Protein AF-A0A0P4WFK5-F1 (afdb_monomer_lite)

Secondary structure (DSSP, 8-state):
--B-TTS-B-SEEEETTEEEEEETTTTEEEEEEEEGGGGGGSTT--TTT--TT---HHHHHHHHHHHHHTS-SS--TTSPPPPBPTTSSB-SEEEETTEEEEE-TTS-EEEEEEEEGGGGGG---HHHHHHHHHHHTT-GGGPPPB-TTSPBPSEEEETTEEEEE-TT--EEEEEEEGGGGGGSTTTTS-SS---

InterPro domains:
  IPR000716 Thyroglobulin type-1 [PF00086] (81-113)
  IPR000716 Thyroglobulin type-1 [PS51162] (124-186)
  IPR000716 Thyroglobulin type-1 [SM00211] (81-131)
  IPR036857 Thyroglobulin type-1 superfamily [G3DSA:4.10.800.10] (56-126)
  IPR036857 Thyroglobulin type-1 superfamily [G3DSA:4.10.800.10] (127-187)
  IPR036857 Thyroglobulin type-1 superfamily [SSF57610] (2-26)
  IPR036857 Thyroglobulin type-1 superfamily [SSF57610] (75-128)
  IPR036857 Thyroglobulin type-1 superfamily [SSF57610] (124-186)
  IPR051950 Developmental regulator and protease inhibitor [PTHR12352] (2-131)

Radius of gyration: 20.91 Å; chains: 1; bounding box: 59×27×54 Å

pLDDT: mean 87.8, std 10.76, range [42.94, 97.44]

Sequence (195 aa):
MRCLPNGNFDSLQCIDTYCFCYNDTTDAVTYGPVSKSMIKFMPCYNKNIHFESYNNPCHNAQEAWDVQGGDADIIIAEVPRPVCSPDGYYAAVQYSAGKAYCADRNGNRIEDYELPIHEAGNMNCHCPRRRKMMEENGYGASKPKCCSDGQYYPWQTRGPHSYCVDDNGNQYGKTATITNMEDLPCYTKTPCSAK

Foldseek 3Di:
DAAFPVRHRQQWDDDDFWIFGADPVVRDTPGDRDGLCCLVVDPSDDVVGADSNSADLLRVQQVVVVVVVVPDPPPPVFDDRFDADRNRFGAQWGDGDQKIFGAERNRHGFDQLIDRPVPLPPQRLLLSNQCVVCVVVVNNVQRFDADSSNFGFQWTDGPQKIFGADRNRDTDDDIDGPVCNCVYPSNPPPRDPDD

Organism: Scylla olivacea (NCBI:txid85551)

Structure (mmCIF, N/CA/C/O backbone):
data_AF-A0A0P4WFK5-F1
#
_entry.id   AF-A0A0P4WFK5-F1
#
loop_
_atom_site.group_PDB
_atom_site.id
_atom_site.type_symbol
_atom_site.label_atom_id
_atom_site.label_alt_id
_atom_site.label_comp_id
_atom_site.label_asym_id
_atom_site.label_entity_id
_atom_site.label_seq_id
_atom_site.pdbx_PDB_ins_code
_atom_site.Cartn_x
_atom_site.Cartn_y
_atom_site.Cartn_z
_atom_site.occupancy
_atom_site.B_iso_or_equiv
_atom_site.auth_seq_id
_atom_site.auth_comp_id
_atom_site.auth_asym_id
_atom_site.auth_atom_id
_atom_site.pdbx_PDB_model_num
ATOM 1 N N . MET A 1 1 ? -5.530 -8.328 16.003 1.00 74.50 1 MET A N 1
ATOM 2 C CA . MET A 1 1 ? -4.147 -7.925 16.326 1.00 74.50 1 MET A CA 1
ATOM 3 C C . MET A 1 1 ? -3.756 -6.814 15.362 1.00 74.50 1 MET A C 1
ATOM 5 O O . MET A 1 1 ? -3.785 -7.048 14.160 1.00 74.50 1 MET A O 1
ATOM 9 N N . ARG A 1 2 ? -3.501 -5.606 15.865 1.00 80.38 2 ARG A N 1
ATOM 10 C CA . ARG A 1 2 ? -3.230 -4.383 15.093 1.00 80.38 2 ARG A CA 1
ATOM 11 C C . ARG A 1 2 ? -1.747 -4.011 15.139 1.00 80.38 2 ARG A C 1
ATOM 13 O O . ARG A 1 2 ? -1.116 -4.158 16.183 1.00 80.38 2 ARG A O 1
ATOM 20 N N . CYS A 1 3 ? -1.235 -3.471 14.035 1.00 83.00 3 CYS A N 1
ATOM 21 C CA . CYS A 1 3 ? 0.125 -2.942 13.930 1.00 83.00 3 CYS A CA 1
ATOM 22 C C . CYS A 1 3 ? 0.134 -1.414 13.780 1.00 83.00 3 CYS A C 1
ATOM 24 O O . CYS A 1 3 ? -0.822 -0.799 13.300 1.00 83.00 3 CYS A O 1
ATOM 26 N N . LEU A 1 4 ? 1.255 -0.811 14.163 1.00 81.31 4 LEU A N 1
ATOM 27 C CA . LEU A 1 4 ? 1.590 0.589 13.949 1.00 81.31 4 LEU A CA 1
ATOM 28 C C . LEU A 1 4 ? 2.059 0.842 12.502 1.00 81.31 4 LEU A C 1
ATOM 30 O O . LEU A 1 4 ? 2.447 -0.091 11.797 1.00 81.31 4 LEU A O 1
ATOM 34 N N . PRO A 1 5 ? 2.088 2.112 12.041 1.00 72.81 5 PRO A N 1
ATOM 35 C CA . PRO A 1 5 ? 2.525 2.466 10.683 1.00 72.81 5 PRO A CA 1
ATOM 36 C C . PRO A 1 5 ? 3.940 2.007 10.311 1.00 72.81 5 PRO A C 1
ATOM 38 O O . PRO A 1 5 ? 4.246 1.839 9.136 1.00 72.81 5 PRO A O 1
ATOM 41 N N . ASN A 1 6 ? 4.808 1.836 11.306 1.00 77.56 6 ASN A N 1
ATOM 42 C CA . ASN A 1 6 ? 6.181 1.371 11.132 1.00 77.56 6 ASN A CA 1
ATOM 43 C C . ASN A 1 6 ? 6.299 -0.165 11.086 1.00 77.56 6 ASN A C 1
ATOM 45 O O . ASN A 1 6 ? 7.410 -0.674 11.004 1.00 77.56 6 ASN A O 1
ATOM 49 N N . GLY A 1 7 ? 5.179 -0.891 11.154 1.00 79.38 7 GLY A N 1
ATOM 50 C CA . GLY A 1 7 ? 5.138 -2.353 11.153 1.00 79.38 7 GLY A CA 1
ATOM 51 C C . GLY A 1 7 ? 5.299 -2.994 12.532 1.00 79.38 7 GLY A C 1
ATOM 52 O O . GLY A 1 7 ? 5.091 -4.199 12.648 1.00 79.38 7 GLY A O 1
ATOM 53 N N . ASN A 1 8 ? 5.605 -2.219 13.576 1.00 85.56 8 ASN A N 1
ATOM 54 C CA . ASN A 1 8 ? 5.675 -2.744 14.938 1.00 85.56 8 ASN A CA 1
ATOM 55 C C . ASN A 1 8 ? 4.280 -3.061 15.473 1.00 85.56 8 ASN A C 1
ATOM 57 O O . ASN A 1 8 ? 3.277 -2.505 15.018 1.00 85.56 8 ASN A O 1
ATOM 61 N N . PHE A 1 9 ? 4.223 -3.915 16.488 1.00 88.25 9 PHE A N 1
ATOM 62 C CA . PHE A 1 9 ? 2.977 -4.219 17.165 1.00 88.25 9 PHE A CA 1
ATOM 63 C C . PHE A 1 9 ? 2.413 -2.985 17.886 1.00 88.25 9 PHE A C 1
ATOM 65 O O . PHE A 1 9 ? 3.153 -2.224 18.515 1.00 88.25 9 PHE A O 1
ATOM 72 N N . ASP A 1 10 ? 1.099 -2.770 17.795 1.00 89.62 10 ASP A N 1
ATOM 73 C CA . ASP A 1 10 ? 0.434 -1.744 18.597 1.00 89.62 10 ASP A CA 1
ATOM 74 C C . ASP A 1 10 ? 0.231 -2.282 20.020 1.00 89.62 10 ASP A C 1
ATOM 76 O O . ASP A 1 10 ? -0.529 -3.218 20.243 1.00 89.62 10 ASP A O 1
ATOM 80 N N . SER A 1 11 ? 0.925 -1.723 21.009 1.00 92.69 11 SER A N 1
ATOM 81 C CA . SER A 1 11 ? 0.801 -2.200 22.394 1.00 92.69 11 SER A CA 1
ATOM 82 C C . SER A 1 11 ? -0.624 -2.103 22.954 1.00 92.69 11 SER A C 1
ATOM 84 O O . SER A 1 11 ? -0.953 -2.823 23.892 1.00 92.69 11 SER A O 1
ATOM 86 N N . LEU A 1 12 ? -1.479 -1.236 22.401 1.00 93.06 12 LEU A N 1
ATOM 87 C CA . LEU A 1 12 ? -2.899 -1.193 22.724 1.00 93.06 12 LEU A CA 1
ATOM 88 C C . LEU A 1 12 ? -3.645 -2.057 21.706 1.00 93.06 12 LEU A C 1
ATOM 90 O O . LEU A 1 12 ? -3.541 -1.818 20.508 1.00 93.06 12 LEU A O 1
ATOM 94 N N . GLN A 1 13 ? -4.424 -3.033 22.167 1.00 91.88 13 GLN A N 1
ATOM 95 C CA . GLN A 1 13 ? -5.223 -3.937 21.337 1.00 91.88 13 GLN A CA 1
ATOM 96 C C . GLN A 1 13 ? -6.684 -3.878 21.758 1.00 91.88 13 GLN A C 1
ATOM 98 O O . GLN A 1 13 ? -6.977 -3.965 22.946 1.00 91.88 13 GLN A O 1
ATOM 103 N N . CYS A 1 14 ? -7.606 -3.766 20.805 1.00 89.12 14 CYS A N 1
ATOM 104 C CA . CYS A 1 14 ? -9.036 -3.873 21.089 1.00 89.12 14 CYS A CA 1
ATOM 105 C C . CYS A 1 14 ? -9.691 -4.957 20.240 1.00 89.12 14 CYS A C 1
ATOM 107 O O . CYS A 1 14 ? -9.345 -5.143 19.072 1.00 89.12 14 CYS A O 1
ATOM 109 N N . ILE A 1 15 ? -10.646 -5.651 20.850 1.00 86.19 15 ILE A N 1
ATOM 110 C CA . ILE A 1 15 ? -11.511 -6.648 20.227 1.00 86.19 15 ILE A CA 1
ATOM 111 C C . ILE A 1 15 ? -12.939 -6.255 20.605 1.00 86.19 15 ILE A C 1
ATOM 113 O O . ILE A 1 15 ? -13.250 -6.116 21.788 1.00 86.19 15 ILE A O 1
ATOM 117 N N . ASP A 1 16 ? -13.777 -6.016 19.598 1.00 82.81 16 ASP A N 1
ATOM 118 C CA . ASP A 1 16 ? -15.155 -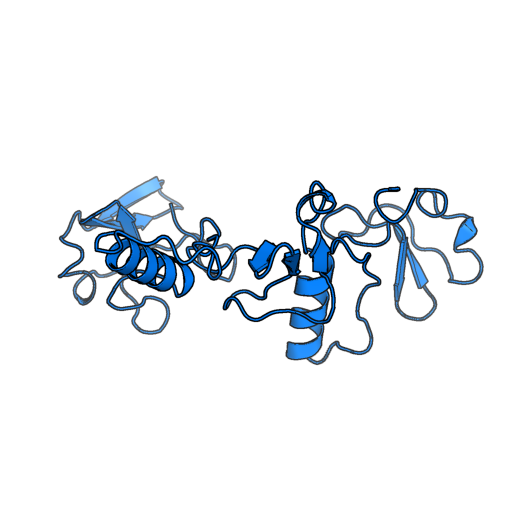5.538 19.737 1.00 82.81 16 ASP A CA 1
ATOM 119 C C . ASP A 1 16 ? -15.283 -4.311 20.660 1.00 82.81 16 ASP A C 1
ATOM 121 O O . ASP A 1 16 ? -14.987 -3.176 20.271 1.00 82.81 16 ASP A O 1
ATOM 125 N N . THR A 1 17 ? -15.720 -4.533 21.900 1.00 86.88 17 THR A N 1
ATOM 126 C CA . THR A 1 17 ? -16.059 -3.495 22.880 1.00 86.88 17 THR A CA 1
ATOM 127 C C . THR A 1 17 ? -15.038 -3.351 24.004 1.00 86.88 17 THR A C 1
ATOM 129 O O . THR A 1 17 ? -15.191 -2.459 24.842 1.00 86.88 17 THR A O 1
ATOM 132 N N . TYR A 1 18 ? -13.988 -4.175 24.035 1.00 91.50 18 TYR A N 1
ATOM 133 C CA . TYR A 1 18 ? -12.969 -4.141 25.081 1.00 91.50 18 TYR A CA 1
ATOM 134 C C . TYR A 1 18 ? -11.551 -4.014 24.525 1.00 91.50 18 TYR A C 1
ATOM 136 O O . TYR A 1 18 ? -11.236 -4.436 23.414 1.00 91.50 18 TYR A O 1
ATOM 144 N N . CYS A 1 19 ? -10.682 -3.413 25.331 1.00 93.81 19 CYS A N 1
ATOM 145 C CA . CYS A 1 19 ? -9.297 -3.110 25.010 1.00 93.81 19 CYS A CA 1
ATOM 146 C C . CYS A 1 19 ? -8.356 -3.621 26.100 1.00 93.81 19 CYS A C 1
ATOM 148 O O . CYS A 1 19 ? -8.701 -3.638 27.281 1.00 93.81 19 CYS A O 1
ATOM 150 N N . PHE A 1 20 ? -7.149 -4.011 25.716 1.00 95.12 20 PHE A N 1
ATOM 151 C CA . PHE A 1 20 ? -6.100 -4.494 26.604 1.00 95.12 20 PHE A CA 1
ATOM 152 C C . PHE A 1 20 ? -4.721 -4.026 26.120 1.00 95.12 20 PHE A C 1
ATOM 154 O O . PHE A 1 20 ? -4.524 -3.743 24.939 1.00 95.12 20 PHE A O 1
ATOM 161 N N . CYS A 1 21 ? -3.770 -3.906 27.046 1.00 95.50 21 CYS A N 1
ATOM 162 C CA . CYS A 1 21 ? -2.370 -3.689 26.707 1.00 95.50 21 CYS A CA 1
ATOM 163 C C . CYS A 1 21 ? -1.698 -5.042 26.503 1.00 95.50 21 CYS A C 1
ATOM 165 O O . CYS A 1 21 ? -1.802 -5.922 27.358 1.00 95.50 21 CYS A O 1
ATOM 167 N N . TYR A 1 22 ? -0.999 -5.198 25.389 1.00 94.56 22 TYR A N 1
ATOM 168 C CA . TYR A 1 22 ? -0.295 -6.414 25.025 1.00 94.56 22 TYR A CA 1
ATOM 169 C C . TYR A 1 22 ? 1.182 -6.116 24.792 1.00 94.56 22 TYR A C 1
ATOM 171 O O . TYR A 1 22 ? 1.544 -5.129 24.152 1.00 94.56 22 TYR A O 1
ATOM 179 N N . ASN A 1 23 ? 2.026 -6.974 25.351 1.00 93.62 23 ASN A N 1
ATOM 180 C CA . ASN A 1 23 ? 3.460 -6.962 25.138 1.00 93.62 23 ASN A CA 1
ATOM 181 C C . ASN A 1 23 ? 3.813 -8.109 24.189 1.00 93.62 23 ASN A C 1
ATOM 183 O O . ASN A 1 23 ? 3.650 -9.277 24.539 1.00 93.62 23 ASN A O 1
ATOM 187 N N . ASP A 1 24 ? 4.300 -7.748 23.005 1.00 90.19 24 ASP A N 1
ATOM 188 C CA . ASP A 1 24 ? 4.673 -8.664 21.928 1.00 90.19 24 ASP A CA 1
ATOM 189 C C . ASP A 1 24 ? 5.963 -9.439 22.216 1.00 90.19 24 ASP A C 1
ATOM 191 O O . ASP A 1 24 ? 6.127 -10.560 21.748 1.00 90.19 24 ASP A O 1
ATOM 195 N N . THR A 1 25 ? 6.861 -8.885 23.032 1.00 91.62 25 THR A N 1
ATOM 196 C CA . THR A 1 25 ? 8.122 -9.542 23.405 1.00 91.62 25 THR A CA 1
ATOM 197 C C . THR A 1 25 ? 7.896 -10.669 24.411 1.00 91.62 25 THR A C 1
ATOM 199 O O . THR A 1 25 ? 8.558 -11.702 24.350 1.00 91.62 25 THR A O 1
ATOM 202 N N . THR A 1 26 ? 6.973 -10.474 25.357 1.00 94.25 26 THR A N 1
ATOM 203 C CA . THR A 1 26 ? 6.638 -11.480 26.381 1.00 94.25 26 THR A CA 1
ATOM 204 C C . THR A 1 26 ? 5.409 -12.316 26.030 1.00 94.25 26 THR A C 1
ATOM 206 O O . THR A 1 26 ? 5.037 -13.169 26.829 1.00 94.25 26 THR A O 1
ATOM 209 N N . ASP A 1 27 ? 4.758 -12.025 24.900 1.00 91.69 27 ASP A N 1
ATOM 210 C CA . ASP A 1 27 ? 3.485 -12.614 24.463 1.00 91.69 27 ASP A CA 1
ATOM 211 C C . ASP A 1 27 ? 2.420 -12.613 25.577 1.00 91.69 27 ASP A C 1
ATOM 213 O O . ASP A 1 27 ? 1.804 -13.625 25.906 1.00 91.69 27 ASP A O 1
ATOM 217 N N . ALA A 1 28 ? 2.248 -11.463 26.239 1.00 94.12 28 ALA A N 1
ATOM 218 C CA . ALA A 1 28 ? 1.410 -11.368 27.433 1.00 94.12 28 ALA A CA 1
ATOM 219 C C . ALA A 1 28 ? 0.519 -10.125 27.438 1.00 94.12 28 ALA A C 1
ATOM 221 O O . ALA A 1 28 ? 0.938 -9.023 27.074 1.00 94.12 28 ALA A O 1
ATOM 222 N N . VAL A 1 29 ? -0.705 -10.295 27.943 1.00 94.94 29 VAL A N 1
ATOM 223 C CA . VAL A 1 29 ? -1.587 -9.179 28.298 1.00 94.94 29 VAL A CA 1
ATOM 224 C C . VAL A 1 29 ? -1.102 -8.580 29.615 1.00 94.94 29 VAL A C 1
ATOM 226 O O . VAL A 1 29 ? -1.095 -9.248 30.646 1.00 94.94 29 VAL A O 1
ATOM 229 N N . THR A 1 30 ? -0.690 -7.317 29.584 1.00 96.06 30 THR A N 1
ATOM 230 C CA . THR A 1 30 ? -0.108 -6.617 30.740 1.00 96.06 30 THR A CA 1
ATOM 231 C C . THR A 1 30 ? -1.123 -5.756 31.488 1.00 96.06 30 THR A C 1
ATOM 233 O O . THR A 1 30 ? -0.902 -5.427 32.652 1.00 96.06 30 THR A O 1
ATOM 236 N N . TYR A 1 31 ? -2.236 -5.386 30.846 1.00 96.00 31 TYR A N 1
ATOM 237 C CA . TYR A 1 31 ? -3.299 -4.582 31.453 1.00 96.00 31 TYR A CA 1
ATOM 238 C C . TYR A 1 31 ? -4.639 -4.780 30.732 1.00 96.00 31 TYR A C 1
ATOM 240 O O . TYR A 1 31 ? -4.671 -4.908 29.510 1.00 96.00 31 TYR A O 1
ATOM 248 N N . GLY A 1 32 ? -5.752 -4.717 31.465 1.00 93.75 32 GLY A N 1
ATOM 249 C CA . GLY A 1 32 ? -7.105 -4.929 30.937 1.00 93.75 32 GLY A CA 1
ATOM 250 C C . GLY A 1 32 ? -7.619 -6.361 31.154 1.00 93.75 32 GLY A C 1
ATOM 251 O O . GLY A 1 32 ? -7.022 -7.099 31.939 1.00 93.75 32 GLY A O 1
ATOM 252 N N . PRO A 1 33 ? -8.723 -6.761 30.493 1.00 94.19 33 PRO A N 1
ATOM 253 C CA . PRO A 1 33 ? -9.518 -5.980 29.541 1.00 94.19 33 PRO A CA 1
ATOM 254 C C . PRO A 1 33 ? -10.304 -4.845 30.216 1.00 94.19 33 PRO A C 1
ATOM 256 O O . PRO A 1 33 ? -10.810 -4.994 31.325 1.00 94.19 33 PRO A O 1
ATOM 259 N N . VAL A 1 34 ? -10.428 -3.708 29.536 1.00 93.75 34 VAL A N 1
ATOM 260 C CA . VAL A 1 34 ? -11.284 -2.580 29.939 1.00 93.75 34 VAL A CA 1
ATOM 261 C C . VAL A 1 34 ? -12.234 -2.208 28.808 1.00 93.75 34 VAL A C 1
ATOM 263 O O . VAL A 1 34 ? -11.952 -2.483 27.645 1.00 93.75 34 VAL A O 1
ATOM 266 N N . SER A 1 35 ? -13.349 -1.554 29.131 1.00 92.50 35 SER A N 1
ATOM 267 C CA . SER A 1 35 ? -14.269 -1.029 28.116 1.00 92.50 35 SER A CA 1
ATOM 268 C C . SER A 1 35 ? -13.551 -0.083 27.146 1.00 92.50 35 SER A C 1
ATOM 270 O O . SER A 1 35 ? -12.761 0.764 27.571 1.00 92.50 35 SER A O 1
ATOM 272 N N . LYS A 1 36 ? -13.904 -0.145 25.856 1.00 89.31 36 LYS A N 1
ATOM 273 C CA . LYS A 1 36 ? -13.456 0.802 24.822 1.00 89.31 36 LYS A CA 1
ATOM 274 C C . LYS A 1 36 ? -13.840 2.253 25.153 1.00 89.31 36 LYS A C 1
ATOM 276 O O . LYS A 1 36 ? -13.221 3.184 24.669 1.00 89.31 36 LYS A O 1
ATOM 281 N N . SER A 1 37 ? -14.808 2.500 26.035 1.00 88.81 37 SER A N 1
ATOM 282 C CA . SER A 1 37 ? -15.080 3.862 26.531 1.00 88.81 37 SER A CA 1
ATOM 283 C C . SER A 1 37 ? -14.003 4.405 27.485 1.00 88.81 37 SER A C 1
ATOM 285 O O . SER A 1 37 ? -13.961 5.605 27.751 1.00 88.81 37 SER A O 1
ATOM 287 N N . MET A 1 38 ? -13.118 3.544 27.996 1.00 90.94 38 MET A N 1
ATOM 288 C CA . MET A 1 38 ? -12.098 3.871 28.994 1.00 90.94 38 MET A CA 1
ATOM 289 C C . MET A 1 38 ? -10.666 3.843 28.435 1.00 90.94 38 MET A C 1
ATOM 291 O O . MET A 1 38 ? -9.721 3.936 29.218 1.00 90.94 38 MET A O 1
ATOM 295 N N . ILE A 1 39 ? -10.466 3.760 27.107 1.00 91.06 39 ILE A N 1
ATOM 296 C CA . ILE A 1 39 ? -9.117 3.549 26.532 1.00 91.06 39 ILE A CA 1
ATOM 297 C C . ILE A 1 39 ? -8.127 4.632 26.956 1.00 91.06 39 ILE A C 1
ATOM 299 O O . ILE A 1 39 ? -6.954 4.346 27.156 1.00 91.06 39 ILE A O 1
ATOM 303 N N . LYS A 1 40 ? -8.599 5.877 27.117 1.00 91.69 40 LYS A N 1
ATOM 304 C CA . LYS A 1 40 ? -7.758 7.033 27.465 1.00 91.69 40 LYS A CA 1
ATOM 305 C C . LYS A 1 40 ? -7.061 6.881 28.817 1.00 91.69 40 LYS A C 1
ATOM 307 O O . LYS A 1 40 ? -6.078 7.569 29.067 1.00 91.69 40 LYS A O 1
ATOM 312 N N . PHE A 1 41 ? -7.588 6.014 29.681 1.00 91.19 41 PHE A N 1
ATOM 313 C CA . PHE A 1 41 ? -7.049 5.740 31.010 1.00 91.19 41 PHE A CA 1
ATOM 314 C C . PHE A 1 41 ? -6.080 4.553 31.024 1.00 91.19 41 PHE A C 1
ATOM 316 O O . PHE A 1 41 ? -5.492 4.259 32.062 1.00 91.19 41 PHE A O 1
ATOM 323 N N . MET A 1 42 ? -5.907 3.858 29.897 1.00 93.25 42 MET A N 1
ATOM 324 C CA . MET A 1 42 ? -5.001 2.719 29.816 1.00 93.25 42 MET A CA 1
ATOM 325 C C . MET A 1 42 ? -3.538 3.176 29.763 1.00 93.25 42 MET A C 1
ATOM 327 O O . MET A 1 42 ? -3.221 4.138 29.064 1.00 93.25 42 MET A O 1
ATOM 331 N N . PRO A 1 43 ? -2.612 2.451 30.413 1.00 94.94 43 PRO A N 1
ATOM 332 C CA . PRO A 1 43 ? -1.201 2.834 30.458 1.00 94.94 43 PRO A CA 1
ATOM 333 C C . PRO A 1 43 ? -0.514 2.788 29.085 1.00 94.94 43 PRO A C 1
ATOM 335 O O . PRO A 1 43 ? 0.401 3.564 28.834 1.00 94.94 43 PRO A O 1
ATOM 338 N N . CYS A 1 44 ? -0.963 1.912 28.181 1.00 93.38 44 CYS A N 1
ATOM 339 C CA . CYS A 1 44 ? -0.456 1.826 26.810 1.00 93.38 44 CYS A CA 1
ATOM 340 C C . CYS A 1 44 ? -1.132 2.810 25.836 1.00 93.38 44 CYS A C 1
ATOM 342 O O . CYS A 1 44 ? -0.818 2.803 24.648 1.00 93.38 44 CYS A O 1
ATOM 344 N N . TYR A 1 45 ? -2.068 3.656 26.285 1.00 93.25 45 TYR A N 1
ATOM 345 C CA . TYR A 1 45 ? -2.696 4.640 25.407 1.00 93.25 45 TYR A CA 1
ATOM 346 C C . TYR A 1 45 ? -1.774 5.834 25.142 1.00 93.25 45 TYR A C 1
ATOM 348 O O . TYR A 1 45 ? -1.265 6.469 26.063 1.00 93.25 45 TYR A O 1
ATOM 356 N N . ASN A 1 46 ? -1.615 6.197 23.868 1.00 91.00 46 ASN A N 1
ATOM 357 C CA . ASN A 1 46 ? -0.862 7.371 23.456 1.00 91.00 46 ASN A CA 1
ATOM 358 C C . ASN A 1 46 ? -1.701 8.227 22.503 1.00 91.00 46 ASN A C 1
ATOM 360 O O . ASN A 1 46 ? -1.940 7.831 21.367 1.00 91.00 46 ASN A O 1
ATOM 364 N N . LYS A 1 47 ? -2.086 9.435 22.932 1.00 89.75 47 LYS A N 1
ATOM 365 C CA . LYS A 1 47 ? -2.911 10.373 22.143 1.00 89.75 47 LYS A CA 1
ATOM 366 C C . LYS A 1 47 ? -2.306 10.806 20.798 1.00 89.75 47 LYS A C 1
ATOM 368 O O . LYS A 1 47 ? -3.023 11.338 19.963 1.00 89.75 47 LYS A O 1
ATOM 373 N N . ASN A 1 48 ? -0.998 10.627 20.603 1.00 87.50 48 ASN A N 1
ATOM 374 C CA . ASN A 1 48 ? -0.322 10.961 19.346 1.00 87.50 48 ASN A CA 1
ATOM 375 C C . ASN A 1 48 ? -0.403 9.818 18.318 1.00 87.50 48 ASN A C 1
ATOM 377 O O . ASN A 1 48 ? -0.050 10.017 17.160 1.00 87.50 48 ASN A O 1
ATOM 381 N N . ILE A 1 49 ? -0.807 8.619 18.748 1.00 83.69 49 ILE A N 1
ATOM 382 C CA . ILE A 1 49 ? -0.798 7.389 17.941 1.00 83.69 49 ILE A CA 1
ATOM 383 C C . ILE A 1 49 ? -2.205 6.784 17.862 1.00 83.69 49 ILE A C 1
ATOM 385 O O . ILE A 1 49 ? -2.613 6.279 16.817 1.00 83.69 49 ILE A O 1
ATOM 389 N N . HIS A 1 50 ? -2.952 6.834 18.965 1.00 86.06 50 HIS A N 1
ATOM 390 C CA . HIS A 1 50 ? -4.279 6.253 19.108 1.00 86.06 50 HIS A CA 1
ATOM 391 C C . HIS A 1 50 ? -5.346 7.342 19.038 1.00 86.06 50 HIS A C 1
ATOM 393 O O . HIS A 1 50 ? -5.277 8.350 19.743 1.00 86.06 50 HIS A O 1
ATOM 399 N N . PHE A 1 51 ? -6.367 7.098 18.221 1.00 78.94 51 PHE A N 1
ATOM 400 C CA . PHE A 1 51 ? -7.605 7.868 18.241 1.00 78.94 51 PHE A CA 1
ATOM 401 C C . PHE A 1 51 ? -8.445 7.476 19.455 1.00 78.94 51 PHE A C 1
ATOM 403 O O . PHE A 1 51 ? -8.375 6.338 19.913 1.00 78.94 51 PHE A O 1
ATOM 410 N N . GLU A 1 52 ? -9.287 8.384 19.948 1.00 78.44 52 GLU A N 1
ATOM 411 C CA . GLU A 1 52 ? -10.160 8.109 21.099 1.00 78.44 52 GLU A CA 1
ATOM 412 C C . GLU A 1 52 ? -11.156 6.977 20.827 1.00 78.44 52 GLU A C 1
ATOM 414 O O . GLU A 1 52 ? -11.473 6.203 21.725 1.00 78.44 52 GLU A O 1
ATOM 419 N N . SER A 1 53 ? -11.610 6.849 19.577 1.00 77.12 53 SER A N 1
ATOM 420 C CA . SER A 1 53 ? -12.451 5.740 19.128 1.00 77.12 53 SER A CA 1
ATOM 421 C C . SER A 1 53 ? -11.660 4.455 18.897 1.00 77.12 53 SER A C 1
ATOM 423 O O . SER A 1 53 ? -12.253 3.456 18.507 1.00 77.12 53 SER A O 1
ATOM 425 N N . TYR A 1 54 ? -10.329 4.474 19.053 1.00 80.44 54 TYR A N 1
ATOM 426 C CA . TYR A 1 54 ? -9.381 3.421 18.670 1.00 80.44 54 TYR A CA 1
ATOM 427 C C . TYR A 1 54 ? -9.463 2.983 17.189 1.00 80.44 54 TYR A C 1
ATOM 429 O O . TYR A 1 54 ? -8.637 2.217 16.698 1.00 80.44 54 TYR A O 1
ATOM 437 N N . ASN A 1 55 ? -10.413 3.516 16.430 1.00 82.19 55 ASN A N 1
ATOM 438 C CA . ASN A 1 55 ? -10.665 3.190 15.044 1.00 82.19 55 ASN A CA 1
ATOM 439 C C .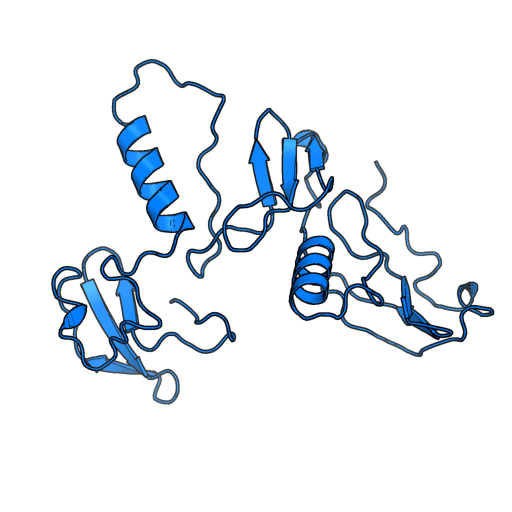 ASN A 1 55 ? -9.830 4.105 14.153 1.00 82.19 55 ASN A C 1
ATOM 441 O O . ASN A 1 55 ? -9.798 5.325 14.325 1.00 82.19 55 ASN A O 1
ATOM 445 N N . ASN A 1 56 ? -9.155 3.499 13.184 1.00 84.94 56 ASN A N 1
ATOM 446 C CA . ASN A 1 56 ? -8.479 4.238 12.128 1.00 84.94 56 ASN A CA 1
ATOM 447 C C . ASN A 1 56 ? -9.490 4.742 11.082 1.00 84.94 56 ASN A C 1
ATOM 449 O O . ASN A 1 56 ? -10.644 4.300 11.082 1.00 84.94 56 ASN A O 1
ATOM 453 N N . PRO A 1 57 ? -9.086 5.672 10.193 1.00 90.06 57 PRO A N 1
ATOM 454 C CA . PRO A 1 57 ? -10.009 6.361 9.292 1.00 90.06 57 PRO A CA 1
ATOM 455 C C . PRO A 1 57 ? -10.917 5.443 8.466 1.00 90.06 57 PRO A C 1
ATOM 457 O O . PRO A 1 57 ? -12.085 5.771 8.282 1.00 90.06 57 PRO A O 1
ATOM 460 N N . CYS A 1 58 ? -10.424 4.286 8.012 1.00 91.75 58 CYS A N 1
ATOM 461 C CA . CYS A 1 58 ? -11.239 3.363 7.223 1.00 91.75 58 CYS A CA 1
ATOM 462 C C . CYS A 1 58 ? -12.282 2.629 8.077 1.00 91.75 58 CYS A C 1
ATOM 464 O O . CYS A 1 58 ? -13.426 2.519 7.653 1.00 91.75 58 CYS A O 1
ATOM 466 N N . HIS A 1 59 ? -11.943 2.192 9.297 1.00 88.69 59 HIS A N 1
ATOM 467 C CA . HIS A 1 59 ? -12.934 1.590 10.203 1.00 88.69 59 HIS A CA 1
ATOM 468 C C . HIS A 1 59 ? -14.044 2.578 10.581 1.00 88.69 59 HIS A C 1
ATOM 470 O O . HIS A 1 59 ? -15.208 2.199 10.570 1.00 88.69 59 HIS A O 1
ATOM 476 N N . ASN A 1 60 ? -13.714 3.853 10.826 1.00 88.75 60 ASN A N 1
ATOM 477 C CA . ASN A 1 60 ? -14.742 4.880 11.049 1.00 88.75 60 ASN A CA 1
ATOM 478 C C . ASN A 1 60 ? -15.643 5.053 9.812 1.00 88.75 60 ASN A C 1
ATOM 480 O O . ASN A 1 60 ? -16.853 5.210 9.945 1.00 88.75 60 ASN A O 1
ATOM 484 N N . ALA A 1 61 ? -15.065 5.012 8.608 1.00 89.50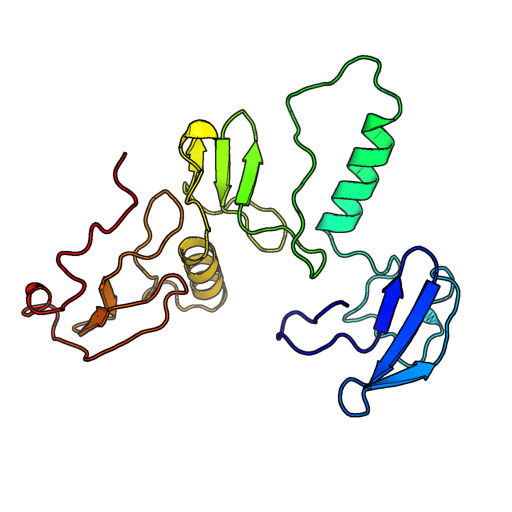 61 ALA A N 1
ATOM 485 C CA . ALA A 1 61 ? -15.829 5.102 7.367 1.00 89.50 61 ALA A CA 1
ATOM 486 C C . ALA A 1 61 ? -16.719 3.869 7.133 1.00 89.50 61 ALA A C 1
ATOM 488 O O . ALA A 1 61 ? -17.836 4.014 6.648 1.00 89.50 61 ALA A O 1
ATOM 489 N N . GLN A 1 62 ? -16.254 2.674 7.508 1.00 89.94 62 GLN A N 1
ATOM 490 C CA . GLN A 1 62 ? -17.063 1.455 7.488 1.00 89.94 62 GLN A CA 1
ATOM 491 C C . GLN A 1 62 ? -18.229 1.534 8.474 1.00 89.94 62 GLN A C 1
ATOM 493 O O . GLN A 1 62 ? -19.356 1.301 8.062 1.00 89.94 62 GLN A O 1
ATOM 498 N N . GLU A 1 63 ? -17.986 1.926 9.728 1.00 86.31 63 GLU A N 1
ATOM 499 C CA . GLU A 1 63 ? -19.051 2.099 10.727 1.00 86.31 63 GLU A CA 1
ATOM 500 C C . GLU A 1 63 ? -20.095 3.127 10.262 1.00 86.31 63 GLU A C 1
ATOM 502 O O . GLU A 1 63 ? -21.293 2.883 10.364 1.00 86.31 63 GLU A O 1
ATOM 507 N N . ALA A 1 64 ? -19.660 4.254 9.688 1.00 86.44 64 ALA A N 1
ATOM 508 C CA . ALA A 1 64 ? -20.568 5.260 9.138 1.00 86.44 64 ALA A CA 1
ATOM 509 C C . ALA A 1 64 ? -21.401 4.725 7.958 1.00 86.44 64 ALA A C 1
ATOM 511 O O . ALA A 1 64 ? -22.594 5.017 7.872 1.00 86.44 64 ALA A O 1
ATOM 512 N N . TRP A 1 65 ? -20.790 3.929 7.073 1.00 87.69 65 TRP A N 1
ATOM 513 C CA . TRP A 1 65 ? -21.483 3.278 5.958 1.00 87.69 65 TRP A CA 1
ATOM 514 C C . TRP A 1 65 ? -22.494 2.239 6.459 1.00 87.69 65 TRP A C 1
ATOM 516 O O . TRP A 1 65 ? -23.626 2.212 5.986 1.00 87.69 65 TRP A O 1
ATOM 526 N N . ASP A 1 66 ? -22.121 1.437 7.459 1.00 84.00 66 ASP A N 1
ATOM 527 C CA . ASP A 1 66 ? -22.973 0.394 8.042 1.00 84.00 66 ASP A CA 1
ATOM 528 C C . ASP A 1 66 ? -24.197 0.996 8.759 1.00 84.00 66 ASP A C 1
ATOM 530 O O . ASP A 1 66 ? -25.298 0.457 8.662 1.00 84.00 66 ASP A O 1
ATOM 534 N N . VAL A 1 67 ? -24.036 2.150 9.421 1.00 80.81 67 VAL A N 1
ATOM 535 C CA . VAL A 1 67 ? -25.150 2.895 10.035 1.00 80.81 67 VAL A CA 1
ATOM 536 C C . VAL A 1 67 ? -26.087 3.484 8.975 1.00 80.81 67 VAL A C 1
ATOM 538 O O . VAL A 1 67 ? -27.301 3.439 9.150 1.00 80.81 67 VAL A O 1
ATOM 541 N N . GLN A 1 68 ? -25.553 4.009 7.866 1.00 68.62 68 GLN A N 1
ATOM 542 C CA . GLN A 1 68 ? -26.368 4.542 6.764 1.00 68.62 68 GLN A CA 1
ATOM 543 C C . GLN A 1 68 ? -27.094 3.445 5.970 1.00 68.62 68 GLN A C 1
ATOM 545 O O . GLN A 1 68 ? -28.218 3.659 5.521 1.00 68.62 68 GLN A O 1
ATOM 550 N N . GLY A 1 69 ? -26.482 2.269 5.813 1.00 59.91 69 GLY A N 1
ATOM 551 C CA . GLY A 1 69 ? -27.076 1.121 5.122 1.00 59.91 69 GLY A CA 1
ATOM 552 C C . GLY A 1 69 ? -28.203 0.426 5.896 1.00 59.91 69 GLY A C 1
ATOM 553 O O . GLY A 1 69 ? -28.918 -0.384 5.313 1.00 59.91 69 GLY A O 1
ATOM 554 N N . GLY A 1 70 ? -28.376 0.737 7.186 1.00 50.59 70 GLY A N 1
ATOM 555 C CA . GLY A 1 70 ? -29.405 0.144 8.046 1.00 50.59 70 GLY A CA 1
ATOM 556 C C . GLY A 1 70 ? -30.823 0.699 7.862 1.00 50.59 70 GLY A C 1
ATOM 557 O O . GLY A 1 70 ? -31.759 0.079 8.355 1.00 50.59 70 GLY A O 1
ATOM 558 N N . ASP A 1 71 ? -30.989 1.827 7.160 1.00 49.69 71 ASP A N 1
ATOM 559 C CA . ASP A 1 71 ? -32.268 2.563 7.061 1.00 49.69 71 ASP A CA 1
ATOM 560 C C . ASP A 1 71 ? -32.720 2.813 5.605 1.00 49.69 71 ASP A C 1
ATOM 562 O O . ASP A 1 71 ? -33.651 3.573 5.335 1.00 49.69 71 ASP A O 1
ATOM 566 N N . ALA A 1 72 ? -32.045 2.198 4.631 1.00 52.25 72 ALA A N 1
ATOM 567 C CA . ALA A 1 72 ? -32.293 2.439 3.217 1.00 52.25 72 ALA A CA 1
ATOM 568 C C . ALA A 1 72 ? -33.024 1.256 2.561 1.00 52.25 72 ALA A C 1
ATOM 570 O O . ALA A 1 72 ? -32.402 0.316 2.072 1.00 52.25 72 ALA A O 1
ATOM 571 N N . ASP A 1 73 ? -34.349 1.379 2.426 1.00 52.12 73 ASP A N 1
ATOM 572 C CA . ASP A 1 73 ? -35.188 0.593 1.492 1.00 52.12 73 ASP A CA 1
ATOM 573 C C . ASP A 1 73 ? -34.755 0.768 0.012 1.00 52.12 73 ASP A C 1
ATOM 575 O O . ASP A 1 73 ? -35.290 0.138 -0.902 1.00 52.12 73 ASP A O 1
ATOM 579 N N . ILE A 1 74 ? -33.774 1.641 -0.247 1.00 51.25 74 ILE A N 1
ATOM 580 C CA . ILE A 1 74 ? -33.198 1.942 -1.555 1.00 51.25 74 ILE A CA 1
ATOM 581 C C . ILE A 1 74 ? -31.673 1.857 -1.438 1.00 51.25 74 ILE A C 1
ATOM 583 O O . ILE A 1 74 ? -31.020 2.767 -0.930 1.00 51.25 74 ILE A O 1
ATOM 587 N N . ILE A 1 75 ? -31.087 0.777 -1.958 1.00 51.81 75 ILE A N 1
ATOM 588 C CA . ILE A 1 75 ? -29.635 0.658 -2.115 1.00 51.81 75 ILE A CA 1
ATOM 589 C C . ILE A 1 75 ? -29.200 1.672 -3.179 1.00 51.81 75 ILE A C 1
ATOM 591 O O . ILE A 1 75 ? -29.347 1.429 -4.379 1.00 51.81 75 ILE A O 1
ATOM 595 N N . ILE A 1 76 ? -28.648 2.812 -2.764 1.00 52.75 76 ILE A N 1
ATOM 596 C CA . ILE A 1 76 ? -27.907 3.683 -3.680 1.00 52.75 76 ILE A CA 1
ATOM 597 C C . ILE A 1 76 ? -26.600 2.953 -4.001 1.00 52.75 76 ILE A C 1
ATOM 599 O O . ILE A 1 76 ? -25.611 3.044 -3.277 1.00 52.75 76 ILE A O 1
ATOM 603 N N . ALA A 1 77 ? -26.609 2.192 -5.094 1.00 54.22 77 ALA A N 1
ATOM 604 C CA . ALA A 1 77 ? -25.496 1.374 -5.576 1.00 54.22 77 ALA A CA 1
ATOM 605 C C . ALA A 1 77 ? -24.241 2.177 -6.001 1.00 54.22 77 ALA A C 1
ATOM 607 O O . ALA A 1 77 ? -23.310 1.602 -6.563 1.00 54.22 77 ALA A O 1
ATOM 608 N N . GLU A 1 78 ? -24.196 3.493 -5.768 1.00 60.91 78 GLU A N 1
ATOM 609 C CA . GLU A 1 78 ? -23.103 4.362 -6.222 1.00 60.91 78 GLU A CA 1
ATOM 610 C C . GLU A 1 78 ? -21.895 4.409 -5.279 1.00 60.91 78 GLU A C 1
ATOM 612 O O . GLU A 1 78 ? -20.777 4.610 -5.760 1.00 60.91 78 GLU A O 1
ATOM 617 N N . VAL A 1 79 ? -22.069 4.200 -3.966 1.00 74.44 79 VAL A N 1
ATOM 618 C CA . VAL A 1 79 ? -20.960 4.303 -2.999 1.00 74.44 79 VAL A CA 1
ATOM 619 C C . VAL A 1 79 ? -20.702 2.949 -2.332 1.00 74.44 79 VAL A C 1
ATOM 621 O O . VAL A 1 79 ? -21.404 2.584 -1.384 1.00 74.44 79 VAL A O 1
ATOM 624 N N . PRO A 1 80 ? -19.707 2.176 -2.806 1.00 85.69 80 PRO A N 1
ATOM 625 C CA . PRO A 1 80 ? -19.386 0.888 -2.210 1.00 85.69 80 PRO A CA 1
ATOM 626 C C . PRO A 1 80 ? -18.818 1.062 -0.799 1.00 85.69 80 PRO A C 1
ATOM 628 O O . PRO A 1 80 ? -18.111 2.030 -0.507 1.00 85.69 80 PRO A O 1
ATOM 631 N N . ARG A 1 81 ? -19.097 0.082 0.067 1.00 90.50 81 ARG A N 1
ATOM 632 C CA . ARG A 1 81 ? -18.513 0.004 1.409 1.00 90.50 81 ARG A CA 1
ATOM 633 C C . ARG A 1 81 ? -16.978 0.023 1.302 1.00 90.50 81 ARG A C 1
ATOM 635 O O . ARG A 1 81 ? -16.428 -0.792 0.554 1.00 90.50 81 ARG A O 1
ATOM 642 N N . PRO A 1 82 ? -16.268 0.910 2.023 1.00 93.69 82 PRO A N 1
ATOM 643 C CA . PRO A 1 82 ? -14.820 1.035 1.892 1.00 93.69 82 PRO A CA 1
ATOM 644 C C . PRO A 1 82 ? -14.107 -0.242 2.344 1.00 93.69 82 PRO A C 1
ATOM 646 O O . PRO A 1 82 ? -14.523 -0.904 3.298 1.00 93.69 82 PRO A O 1
ATOM 649 N N . VAL A 1 83 ? -13.006 -0.585 1.675 1.00 94.56 83 VAL A N 1
ATOM 650 C CA . VAL A 1 83 ? -12.214 -1.779 2.004 1.00 94.56 83 VAL A CA 1
ATOM 651 C C . VAL A 1 83 ? -11.072 -1.382 2.928 1.00 94.56 83 VAL A C 1
ATOM 653 O O . VAL A 1 83 ? -10.260 -0.527 2.577 1.00 94.56 83 VAL A O 1
ATOM 656 N N . CYS A 1 84 ? -10.978 -2.006 4.098 1.00 92.44 84 CYS A N 1
ATOM 657 C CA . CYS A 1 84 ? -9.928 -1.697 5.065 1.00 92.44 84 CYS A CA 1
ATOM 658 C C . CYS A 1 84 ? -8.828 -2.755 5.069 1.00 92.44 84 CYS A C 1
ATOM 660 O O . CYS A 1 84 ? -9.083 -3.949 4.924 1.00 92.44 84 CYS A O 1
ATOM 662 N N . SER A 1 85 ? -7.597 -2.294 5.255 1.00 88.88 85 SER A N 1
ATOM 663 C CA . SER A 1 85 ? -6.457 -3.130 5.617 1.00 88.88 85 SER A CA 1
ATOM 664 C C . SER A 1 85 ? -6.601 -3.637 7.061 1.00 88.88 85 SER A C 1
ATOM 666 O O . SER A 1 85 ? -7.305 -3.012 7.856 1.00 88.88 85 SER A O 1
ATOM 668 N N . PRO A 1 86 ? -5.874 -4.699 7.462 1.00 83.25 86 PRO A N 1
ATOM 669 C CA . PRO A 1 86 ? -5.879 -5.195 8.844 1.00 83.25 86 PRO A C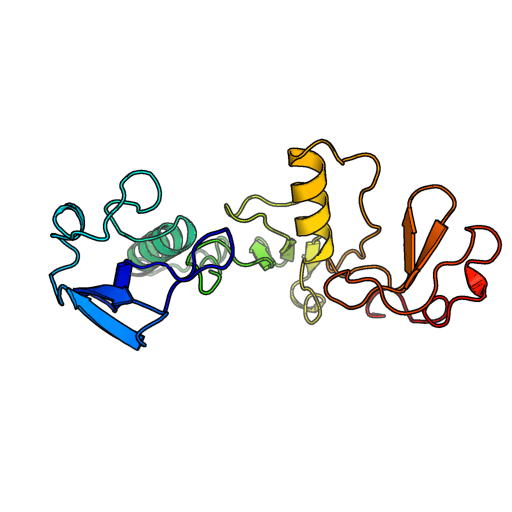A 1
ATOM 670 C C . PRO A 1 86 ? -5.433 -4.171 9.899 1.00 83.25 86 PRO A C 1
ATOM 672 O O . PRO A 1 86 ? -5.775 -4.299 11.072 1.00 83.25 86 PRO A O 1
ATOM 675 N N . ASP A 1 87 ? -4.674 -3.146 9.499 1.00 79.50 87 ASP A N 1
ATOM 676 C CA . ASP A 1 87 ? -4.295 -2.042 10.379 1.00 79.50 87 ASP A CA 1
ATOM 677 C C . ASP A 1 87 ? -5.431 -1.023 10.571 1.00 79.50 87 ASP A C 1
ATOM 679 O O . ASP A 1 87 ? -5.274 -0.113 11.369 1.00 79.50 87 ASP A O 1
ATOM 683 N N . GLY A 1 88 ? -6.573 -1.150 9.888 1.00 84.38 88 GLY A N 1
ATOM 684 C CA . GLY A 1 88 ? -7.736 -0.257 9.975 1.00 84.38 88 GLY A CA 1
ATOM 685 C C . GLY A 1 88 ? -7.654 1.009 9.113 1.00 84.38 88 GLY A C 1
ATOM 686 O O . GLY A 1 88 ? -8.556 1.852 9.168 1.00 84.38 88 GLY A O 1
ATOM 687 N N . TYR A 1 89 ? -6.589 1.168 8.325 1.00 90.25 89 TYR A N 1
ATOM 688 C CA . TYR A 1 89 ? -6.508 2.165 7.256 1.00 90.25 89 TYR A CA 1
ATOM 689 C C . TYR A 1 89 ? -7.093 1.612 5.952 1.00 90.25 89 TYR A C 1
ATOM 691 O O . TYR A 1 89 ? -7.505 0.456 5.882 1.00 90.25 89 TYR A O 1
ATOM 699 N N . TYR A 1 90 ? -7.158 2.435 4.906 1.00 94.38 90 TYR A N 1
ATOM 700 C CA . TYR A 1 90 ? -7.720 2.003 3.629 1.00 94.38 90 TYR A CA 1
ATOM 701 C C . TYR A 1 90 ? -6.818 0.962 2.953 1.00 94.38 90 TYR A C 1
ATOM 703 O O . TYR A 1 90 ? -5.589 1.109 2.894 1.00 94.38 90 TYR A O 1
ATOM 711 N N . ALA A 1 91 ? -7.433 -0.091 2.418 1.00 95.06 91 ALA A N 1
ATOM 712 C CA . ALA A 1 91 ? -6.765 -1.067 1.566 1.00 95.06 91 ALA A CA 1
ATOM 713 C C . ALA A 1 91 ? -6.274 -0.420 0.263 1.00 95.06 91 ALA A C 1
ATOM 715 O O . ALA A 1 91 ? -6.756 0.640 -0.143 1.00 95.06 91 ALA A O 1
ATOM 716 N N . ALA A 1 92 ? -5.286 -1.050 -0.377 1.00 95.81 92 ALA A N 1
ATOM 717 C CA . ALA A 1 92 ? -4.626 -0.502 -1.565 1.00 95.81 92 ALA A CA 1
ATOM 718 C C . ALA A 1 92 ? -5.545 -0.351 -2.766 1.00 95.81 92 ALA A C 1
ATOM 720 O O . ALA A 1 92 ? -5.404 0.615 -3.511 1.00 95.81 92 ALA A O 1
ATOM 721 N N . VAL A 1 93 ? -6.500 -1.264 -2.891 1.00 96.62 93 VAL A N 1
ATOM 722 C CA . VAL A 1 93 ? -7.531 -1.250 -3.918 1.00 96.62 93 VAL A CA 1
ATOM 723 C C . VAL A 1 93 ? -8.837 -0.788 -3.280 1.00 96.62 93 VAL A C 1
ATOM 725 O O . VAL A 1 93 ? -9.260 -1.338 -2.263 1.00 96.62 93 VAL A O 1
ATOM 728 N N . GLN A 1 94 ? -9.458 0.225 -3.873 1.00 96.06 94 GLN A N 1
ATOM 729 C CA . GLN A 1 94 ? -10.799 0.705 -3.539 1.00 96.06 94 GLN A CA 1
ATOM 730 C C . GLN A 1 94 ? -11.684 0.664 -4.784 1.00 96.06 94 GLN A C 1
ATOM 732 O O . GLN A 1 94 ? -11.196 0.468 -5.897 1.00 96.06 94 GLN A O 1
ATOM 737 N N . TYR A 1 95 ? -12.985 0.865 -4.599 1.00 93.56 95 TYR A N 1
ATOM 738 C CA . TYR A 1 95 ? -13.972 0.737 -5.665 1.00 93.56 95 TYR A CA 1
ATOM 739 C C . TYR A 1 95 ? -14.815 2.000 -5.770 1.00 93.56 95 TYR A C 1
ATOM 741 O O . TYR A 1 95 ? -15.155 2.613 -4.763 1.00 93.56 95 TYR A O 1
ATOM 749 N N . SER A 1 96 ? -15.139 2.414 -6.990 1.00 90.75 96 SER A N 1
ATOM 750 C CA . SER A 1 96 ? -16.087 3.500 -7.245 1.00 90.75 96 SER A CA 1
ATOM 751 C C . SER A 1 96 ? -16.546 3.445 -8.699 1.00 90.75 96 SER A C 1
ATOM 753 O O . SER A 1 96 ? -15.734 3.186 -9.588 1.00 90.75 96 SER A O 1
ATOM 755 N N . ALA A 1 97 ? -17.841 3.669 -8.944 1.00 87.50 97 ALA A N 1
ATOM 756 C CA . ALA A 1 97 ? -18.419 3.779 -10.289 1.00 87.50 97 ALA A CA 1
ATOM 757 C C . ALA A 1 97 ? -18.024 2.632 -11.251 1.00 87.50 97 ALA A C 1
ATOM 759 O O . ALA A 1 97 ? -17.637 2.861 -12.397 1.00 87.50 97 ALA A O 1
ATOM 760 N N . GLY A 1 98 ? -18.070 1.380 -10.777 1.00 88.62 98 GLY A N 1
ATOM 761 C CA . GLY A 1 98 ? -17.750 0.202 -11.598 1.00 88.62 98 GLY A CA 1
ATOM 762 C C . GLY A 1 98 ? -16.257 -0.006 -11.897 1.00 88.62 98 GLY A C 1
ATOM 763 O O . GLY A 1 98 ? -15.909 -0.891 -12.684 1.00 88.62 98 GLY A O 1
ATOM 764 N N . LYS A 1 99 ? -15.370 0.773 -11.267 1.00 92.62 99 LYS A N 1
ATOM 765 C CA . LYS A 1 99 ? -13.914 0.656 -11.390 1.00 92.62 99 LYS A CA 1
ATOM 766 C C . LYS A 1 99 ? -13.263 0.318 -10.054 1.00 92.62 99 LYS A C 1
ATOM 768 O O . LYS A 1 99 ? -13.704 0.782 -9.001 1.00 92.62 99 LYS A O 1
ATOM 773 N N . ALA A 1 100 ? -12.189 -0.456 -10.119 1.00 94.81 100 ALA A N 1
ATOM 774 C CA . ALA A 1 100 ? -11.212 -0.579 -9.051 1.00 94.81 100 ALA A CA 1
ATOM 775 C C . ALA A 1 100 ? -10.126 0.484 -9.256 1.00 94.81 100 ALA A C 1
ATOM 777 O O . ALA A 1 100 ? -9.723 0.738 -10.390 1.00 94.81 100 ALA A O 1
ATOM 778 N N . TYR A 1 101 ? -9.665 1.124 -8.186 1.00 95.94 101 TYR A N 1
ATOM 779 C CA . TYR A 1 101 ? -8.626 2.148 -8.250 1.00 95.94 101 TYR A CA 1
ATOM 780 C C . TYR A 1 101 ? -7.643 2.037 -7.091 1.00 95.94 101 TYR A C 1
ATOM 782 O O . TYR A 1 101 ? -7.986 1.578 -5.999 1.00 95.94 101 TYR A O 1
ATOM 790 N N . CYS A 1 102 ? -6.414 2.495 -7.322 1.00 97.44 102 CYS A N 1
ATOM 791 C CA . CYS A 1 102 ? -5.406 2.545 -6.278 1.00 97.44 102 CYS A CA 1
ATOM 792 C C . CYS A 1 102 ? -5.644 3.719 -5.336 1.00 97.44 102 CYS A C 1
ATOM 794 O O . CYS A 1 102 ? -5.735 4.868 -5.768 1.00 97.44 102 CYS A O 1
ATOM 796 N N . ALA A 1 103 ? -5.696 3.436 -4.038 1.00 96.44 103 ALA A N 1
ATOM 797 C CA . ALA A 1 103 ? -5.863 4.432 -2.993 1.00 96.44 103 ALA A CA 1
ATOM 798 C C . ALA A 1 103 ? -4.637 4.504 -2.081 1.00 96.44 103 ALA A C 1
ATOM 800 O O . ALA A 1 103 ? -3.953 3.509 -1.815 1.00 96.44 103 ALA A O 1
ATOM 801 N N . ASP A 1 104 ? -4.367 5.694 -1.557 1.00 94.62 104 ASP A N 1
ATOM 802 C CA . ASP A 1 104 ? -3.393 5.895 -0.496 1.00 94.62 104 ASP A CA 1
ATOM 803 C C . ASP A 1 104 ? -3.900 5.331 0.837 1.00 94.62 104 ASP A C 1
ATOM 805 O O . ASP A 1 104 ? -4.971 4.727 0.932 1.00 94.62 104 ASP A O 1
ATOM 809 N N . ARG A 1 105 ? -3.104 5.502 1.891 1.00 91.44 105 ARG A N 1
ATOM 810 C CA . ARG A 1 105 ? -3.445 5.003 3.224 1.00 91.44 105 ARG A CA 1
ATOM 811 C C . ARG A 1 105 ? -4.696 5.668 3.822 1.00 91.44 105 ARG A C 1
ATOM 813 O O . ARG A 1 105 ? -5.366 5.072 4.662 1.00 91.44 105 ARG A O 1
ATOM 820 N N . ASN A 1 106 ? -5.024 6.872 3.372 1.00 91.88 106 ASN A N 1
ATOM 821 C CA . ASN A 1 106 ? -6.155 7.673 3.829 1.00 91.88 106 ASN A CA 1
ATOM 822 C C . ASN A 1 106 ? -7.391 7.527 2.924 1.00 91.88 106 ASN A C 1
ATOM 824 O O . ASN A 1 106 ? -8.395 8.184 3.178 1.00 91.88 106 ASN A O 1
ATOM 828 N N . GLY A 1 107 ? -7.333 6.673 1.897 1.00 92.94 107 GLY A N 1
ATOM 829 C CA . GLY A 1 107 ? -8.436 6.427 0.967 1.00 92.94 107 GLY A CA 1
ATOM 830 C C . GLY A 1 107 ? -8.458 7.359 -0.246 1.00 92.94 107 GLY A C 1
ATOM 831 O O . GLY A 1 107 ? -9.322 7.204 -1.110 1.00 92.94 107 GLY A O 1
ATOM 832 N N . ASN A 1 108 ? -7.504 8.288 -0.372 1.00 94.06 108 ASN A N 1
ATOM 833 C CA . ASN A 1 108 ? -7.447 9.170 -1.534 1.00 94.06 108 ASN A CA 1
ATOM 834 C C . ASN A 1 108 ? -6.929 8.407 -2.748 1.00 94.06 108 ASN A C 1
ATOM 836 O O . ASN A 1 108 ? -5.902 7.729 -2.684 1.00 94.06 108 ASN A O 1
ATOM 840 N N . ARG A 1 109 ? -7.600 8.589 -3.880 1.00 94.94 109 ARG A N 1
ATOM 841 C CA . ARG A 1 109 ? -7.192 8.037 -5.171 1.00 94.94 109 ARG A CA 1
ATOM 842 C C . ARG A 1 109 ? -5.773 8.481 -5.564 1.00 94.94 109 ARG A C 1
ATOM 844 O O . ARG A 1 109 ? -5.403 9.641 -5.382 1.00 94.94 109 ARG A O 1
ATOM 851 N N . ILE A 1 110 ? -4.987 7.547 -6.101 1.00 95.31 110 ILE A N 1
ATOM 852 C CA . ILE A 1 110 ? -3.617 7.756 -6.588 1.00 95.31 110 ILE A CA 1
ATOM 853 C C . ILE A 1 110 ? -3.616 7.722 -8.116 1.00 95.31 110 ILE A C 1
ATOM 855 O O . ILE A 1 110 ? -3.845 6.662 -8.694 1.00 95.31 110 ILE A O 1
ATOM 859 N N . GLU A 1 111 ? -3.270 8.854 -8.737 1.00 88.12 111 GLU A N 1
ATOM 860 C CA . GLU A 1 111 ? -3.086 8.994 -10.193 1.00 88.12 111 GLU A CA 1
ATOM 861 C C . GLU A 1 111 ? -4.253 8.337 -10.987 1.00 88.12 111 GLU A C 1
ATOM 863 O O . GLU A 1 111 ? -5.420 8.418 -10.587 1.00 88.12 111 GLU A O 1
ATOM 868 N N . ASP A 1 112 ? -3.940 7.715 -12.119 1.00 88.62 112 ASP A N 1
ATOM 869 C CA . ASP A 1 112 ? -4.838 7.056 -13.070 1.00 88.62 112 ASP A CA 1
ATOM 870 C C . ASP A 1 112 ? -4.734 5.520 -13.030 1.00 88.62 112 ASP A C 1
ATOM 872 O O . ASP A 1 112 ? -5.135 4.837 -13.971 1.00 88.62 112 ASP A O 1
ATOM 876 N N . TYR A 1 113 ? -4.244 4.953 -11.920 1.00 94.44 113 TYR A N 1
ATOM 877 C CA . TYR A 1 113 ? -4.237 3.503 -11.706 1.00 94.44 113 TYR A CA 1
ATOM 878 C C . TYR A 1 113 ? -5.638 3.011 -11.363 1.00 94.44 113 TYR A C 1
ATOM 880 O O . TYR A 1 113 ? -6.005 2.849 -10.194 1.00 94.44 113 TYR A O 1
ATOM 888 N N . GLU A 1 114 ? -6.434 2.816 -12.404 1.00 94.56 114 GLU A N 1
ATOM 889 C CA . GLU A 1 114 ? -7.775 2.273 -12.328 1.00 94.56 114 GLU A CA 1
ATOM 890 C C . GLU A 1 114 ? -8.053 1.291 -13.458 1.00 94.56 114 GLU A C 1
ATOM 892 O O . GLU A 1 114 ? -7.577 1.445 -14.582 1.00 94.56 114 GLU A O 1
ATOM 897 N N . LEU A 1 115 ? -8.874 0.294 -13.154 1.00 93.94 115 LEU A N 1
ATOM 898 C CA . LEU A 1 115 ? -9.348 -0.693 -14.110 1.00 93.94 115 LEU A CA 1
ATOM 899 C C . LEU A 1 115 ? -10.845 -0.929 -13.914 1.00 93.94 115 LEU A C 1
ATOM 901 O O . LEU A 1 115 ? -11.353 -0.790 -12.795 1.00 93.94 115 LEU A O 1
ATOM 905 N N . PRO A 1 116 ? -11.579 -1.315 -14.970 1.00 93.75 116 PRO A N 1
ATOM 906 C CA . PRO A 1 116 ? -12.902 -1.900 -14.801 1.00 93.75 116 PRO A CA 1
ATOM 907 C C . PRO A 1 116 ? -12.842 -3.066 -13.806 1.00 93.75 116 PRO A C 1
ATOM 909 O O . PRO A 1 116 ? -11.901 -3.855 -13.845 1.00 93.75 116 PRO A O 1
ATOM 912 N N . ILE A 1 117 ? -13.845 -3.210 -12.931 1.00 91.75 117 ILE A N 1
ATOM 913 C CA . ILE A 1 117 ? -13.828 -4.241 -11.868 1.00 91.75 117 ILE A CA 1
ATOM 914 C C . ILE A 1 117 ? -13.563 -5.652 -12.420 1.00 91.75 117 ILE A C 1
ATOM 916 O O . ILE A 1 117 ? -12.841 -6.425 -11.799 1.00 91.75 117 ILE A O 1
ATOM 920 N N . HIS A 1 118 ? -14.097 -5.976 -13.601 1.00 90.94 118 HIS A N 1
ATOM 921 C CA . HIS A 1 118 ? -13.911 -7.284 -14.235 1.00 90.94 118 HIS A CA 1
ATOM 922 C C . HIS A 1 118 ? -12.475 -7.547 -14.726 1.00 90.94 118 HIS A C 1
ATOM 924 O O . HIS A 1 118 ? -12.110 -8.703 -14.910 1.00 90.94 118 HIS A O 1
ATOM 930 N N . GLU A 1 119 ? -11.657 -6.506 -14.902 1.00 91.31 119 GLU A N 1
ATOM 931 C CA . GLU A 1 119 ? -10.239 -6.602 -15.285 1.00 91.31 119 GLU A CA 1
ATOM 932 C C . GLU A 1 119 ? -9.298 -6.477 -14.071 1.00 91.31 119 GLU A C 1
ATOM 934 O O . GLU A 1 119 ? -8.100 -6.728 -14.171 1.00 91.31 119 GLU A O 1
ATOM 939 N N . ALA A 1 120 ? -9.820 -6.109 -12.897 1.00 91.06 120 ALA A N 1
ATOM 940 C CA . ALA A 1 120 ? -9.025 -5.780 -11.714 1.00 91.06 120 ALA A CA 1
ATOM 941 C C . ALA A 1 120 ? -8.577 -6.998 -10.881 1.00 91.06 120 ALA A C 1
ATOM 943 O O . ALA A 1 120 ? -8.089 -6.827 -9.765 1.00 91.06 120 ALA A O 1
ATOM 944 N N . GLY A 1 121 ? -8.719 -8.225 -11.394 1.00 89.00 121 GLY A N 1
ATOM 945 C CA . GLY A 1 121 ? -8.451 -9.458 -10.637 1.00 89.00 121 GLY A CA 1
ATOM 946 C C . GLY A 1 121 ? -7.026 -9.564 -10.078 1.00 89.00 121 GLY A C 1
ATOM 947 O O . GLY A 1 121 ? -6.838 -10.094 -8.987 1.00 89.00 121 GLY A O 1
ATOM 948 N N . ASN A 1 122 ? -6.042 -8.997 -10.783 1.00 89.12 122 ASN A N 1
ATOM 949 C CA . ASN A 1 122 ? -4.631 -8.996 -10.377 1.00 89.12 122 ASN A CA 1
ATOM 950 C C . ASN A 1 122 ? -4.153 -7.637 -9.828 1.00 89.12 122 ASN A C 1
ATOM 952 O O . ASN A 1 122 ? -2.952 -7.429 -9.634 1.00 89.12 122 ASN A O 1
ATOM 956 N N . MET A 1 123 ? -5.070 -6.695 -9.597 1.00 92.94 123 MET A N 1
ATOM 957 C CA . MET A 1 123 ? -4.734 -5.350 -9.140 1.00 92.94 123 MET A CA 1
ATOM 958 C C . MET A 1 123 ? -4.242 -5.377 -7.687 1.00 92.94 123 MET A C 1
ATOM 960 O O . MET A 1 123 ? -4.964 -5.825 -6.799 1.00 92.94 123 MET A O 1
ATOM 964 N N . ASN A 1 124 ? -3.025 -4.884 -7.424 1.00 93.19 124 ASN A N 1
ATOM 965 C CA . ASN A 1 124 ? -2.447 -4.871 -6.066 1.00 93.19 124 ASN A CA 1
ATOM 966 C C . ASN A 1 124 ? -2.046 -3.476 -5.562 1.00 93.19 124 ASN A C 1
ATOM 968 O O . ASN A 1 124 ? -1.922 -3.262 -4.354 1.00 93.19 124 ASN A O 1
ATOM 972 N N . CYS A 1 125 ? -1.876 -2.505 -6.464 1.00 95.88 125 CYS A N 1
ATOM 973 C CA . CYS A 1 125 ? -1.535 -1.122 -6.128 1.00 95.88 125 CYS A CA 1
ATOM 974 C C . CYS A 1 125 ? -0.245 -0.928 -5.312 1.00 95.88 125 CYS A C 1
ATOM 976 O O . CYS A 1 125 ? -0.037 0.142 -4.725 1.00 95.88 125 CYS A O 1
ATOM 978 N N . HIS A 1 126 ? 0.654 -1.915 -5.293 1.00 94.88 126 HIS A N 1
ATOM 979 C CA . HIS A 1 126 ? 1.915 -1.823 -4.561 1.00 94.88 126 HIS A CA 1
ATOM 980 C C . HIS A 1 126 ? 2.821 -0.731 -5.142 1.00 94.88 126 HIS A C 1
ATOM 982 O O . HIS A 1 126 ? 3.390 0.077 -4.400 1.00 94.88 126 HIS A O 1
ATOM 988 N N . CYS A 1 127 ? 2.921 -0.669 -6.471 1.00 95.56 127 CYS A N 1
ATOM 989 C CA . CYS A 1 127 ? 3.795 0.271 -7.159 1.00 95.56 127 CYS A CA 1
ATOM 990 C C . CYS A 1 127 ? 3.297 1.731 -7.058 1.00 95.56 127 CYS A C 1
ATOM 992 O O . CYS A 1 127 ? 4.074 2.590 -6.628 1.00 95.56 127 CYS A O 1
ATOM 994 N N . PRO A 1 128 ? 2.008 2.046 -7.309 1.00 96.44 128 PRO A N 1
ATOM 995 C CA . PRO A 1 128 ? 1.446 3.384 -7.100 1.00 96.44 128 PRO A CA 1
ATOM 996 C C . PRO A 1 128 ? 1.602 3.906 -5.671 1.00 96.44 128 PRO A C 1
ATOM 998 O O . PRO A 1 128 ? 1.976 5.062 -5.467 1.00 96.44 128 PRO A O 1
ATOM 1001 N N . ARG A 1 129 ? 1.384 3.053 -4.661 1.00 95.19 129 ARG A N 1
ATOM 1002 C CA . ARG A 1 129 ? 1.597 3.435 -3.257 1.00 95.19 129 ARG A CA 1
ATOM 1003 C C . ARG A 1 129 ? 3.053 3.779 -2.971 1.00 95.19 129 ARG A C 1
ATOM 1005 O O . ARG A 1 129 ? 3.321 4.775 -2.298 1.00 95.19 129 ARG A O 1
ATOM 1012 N N . ARG A 1 130 ? 3.999 3.007 -3.514 1.00 94.44 130 ARG A N 1
ATOM 1013 C CA . ARG A 1 130 ? 5.429 3.321 -3.404 1.00 94.44 130 ARG A CA 1
ATOM 1014 C C . ARG A 1 130 ? 5.767 4.638 -4.089 1.00 94.44 130 ARG A C 1
ATOM 1016 O O . ARG A 1 130 ? 6.471 5.445 -3.491 1.00 94.44 130 ARG A O 1
ATOM 1023 N N . ARG A 1 131 ? 5.255 4.877 -5.300 1.00 94.56 131 ARG A N 1
ATOM 1024 C CA . ARG A 1 131 ? 5.444 6.146 -6.022 1.00 94.56 131 ARG A CA 1
ATOM 1025 C C . ARG A 1 131 ? 4.984 7.338 -5.193 1.00 94.56 131 ARG A C 1
ATOM 1027 O O . ARG A 1 131 ? 5.747 8.287 -5.051 1.00 94.56 131 ARG A O 1
ATOM 1034 N N . LYS A 1 132 ? 3.780 7.263 -4.617 1.00 94.50 132 LYS A N 1
ATOM 1035 C CA . LYS A 1 132 ? 3.228 8.323 -3.766 1.00 94.50 132 LYS A CA 1
ATOM 1036 C C . LYS A 1 132 ? 4.081 8.566 -2.523 1.00 94.50 132 LYS A C 1
ATOM 1038 O O . LYS A 1 132 ? 4.457 9.701 -2.265 1.00 94.50 132 LYS A O 1
ATOM 1043 N N . MET A 1 133 ? 4.479 7.502 -1.824 1.00 92.00 133 MET A N 1
ATOM 1044 C CA . MET A 1 133 ? 5.393 7.612 -0.685 1.00 92.00 133 MET A CA 1
ATOM 1045 C C . MET A 1 133 ? 6.727 8.262 -1.088 1.00 92.00 133 MET A C 1
ATOM 1047 O O . MET A 1 133 ? 7.258 9.087 -0.352 1.00 92.00 133 MET A O 1
ATOM 1051 N N . MET A 1 134 ? 7.296 7.902 -2.241 1.00 92.75 134 MET A N 1
ATOM 1052 C CA . MET A 1 134 ? 8.541 8.508 -2.721 1.00 92.75 134 MET A CA 1
ATOM 1053 C C . MET A 1 134 ? 8.362 9.990 -3.045 1.00 92.75 134 MET A C 1
ATOM 1055 O O . MET A 1 134 ? 9.227 10.781 -2.689 1.00 92.75 134 MET A O 1
ATOM 1059 N N . GLU A 1 135 ? 7.248 10.370 -3.670 1.00 92.44 135 GLU A N 1
ATOM 1060 C CA . GLU A 1 135 ? 6.907 11.768 -3.945 1.00 92.44 135 GLU A CA 1
ATOM 1061 C C . GLU A 1 135 ? 6.827 12.589 -2.648 1.00 92.44 135 GLU A C 1
ATOM 1063 O O . GLU A 1 135 ? 7.521 13.593 -2.510 1.00 92.44 135 GLU A O 1
ATOM 1068 N N . GLU A 1 136 ? 6.066 12.107 -1.661 1.00 91.50 136 GLU A N 1
ATOM 1069 C CA . GLU A 1 136 ? 5.860 12.772 -0.364 1.00 91.50 136 GLU A CA 1
ATOM 1070 C C . GLU A 1 136 ? 7.158 12.939 0.442 1.00 91.50 136 GLU A C 1
ATOM 1072 O O . GLU A 1 136 ? 7.285 13.876 1.226 1.00 91.50 136 GLU A O 1
ATOM 1077 N N . ASN A 1 137 ? 8.143 12.062 0.226 1.00 91.81 137 ASN A N 1
ATOM 1078 C CA . ASN A 1 137 ? 9.445 12.104 0.896 1.00 91.81 137 ASN A CA 1
ATOM 1079 C C . ASN A 1 137 ? 10.554 12.765 0.049 1.00 91.81 137 ASN A C 1
ATOM 1081 O O . ASN A 1 137 ? 11.732 12.638 0.378 1.00 91.81 137 ASN A O 1
ATOM 1085 N N . GLY A 1 138 ? 10.214 13.453 -1.050 1.00 92.44 138 GLY A N 1
ATOM 1086 C CA . GLY A 1 138 ? 11.182 14.194 -1.873 1.00 92.44 138 GLY A CA 1
ATOM 1087 C C . GLY A 1 138 ? 12.013 13.338 -2.842 1.00 92.44 138 GLY A C 1
ATOM 1088 O O . GLY A 1 138 ? 12.981 13.821 -3.425 1.00 92.44 138 GLY A O 1
ATOM 1089 N N . TYR A 1 139 ? 11.631 12.080 -3.063 1.00 89.69 139 TYR A N 1
ATOM 1090 C CA . TYR A 1 139 ? 12.269 11.137 -3.992 1.00 89.69 139 TYR A CA 1
ATOM 1091 C C . TYR A 1 139 ? 11.512 10.983 -5.325 1.00 89.69 139 TYR A C 1
ATOM 1093 O O . TYR A 1 139 ? 11.687 9.983 -6.029 1.00 89.69 139 TYR A O 1
ATOM 1101 N N . GLY A 1 140 ? 10.698 11.973 -5.710 1.00 85.81 140 GLY A N 1
ATOM 1102 C CA . GLY A 1 140 ? 9.872 11.946 -6.929 1.00 85.81 140 GLY A CA 1
ATOM 1103 C C . GLY A 1 140 ? 10.650 11.696 -8.233 1.00 85.81 140 GLY A C 1
ATOM 1104 O O . GLY A 1 140 ? 10.120 11.112 -9.177 1.00 85.81 140 GLY A O 1
ATOM 1105 N N . ALA A 1 141 ? 11.942 12.041 -8.280 1.00 85.75 141 ALA A N 1
ATOM 1106 C CA . ALA A 1 141 ? 12.804 11.817 -9.447 1.00 85.75 141 ALA A CA 1
ATOM 1107 C C . ALA A 1 141 ? 13.207 10.343 -9.677 1.00 85.75 141 ALA A C 1
ATOM 1109 O O . ALA A 1 141 ? 13.726 10.009 -10.736 1.00 85.75 141 ALA A O 1
ATOM 1110 N N . SER A 1 142 ? 13.011 9.454 -8.697 1.00 87.25 142 SER A N 1
ATOM 1111 C CA . SER A 1 142 ? 13.386 8.028 -8.775 1.00 87.25 142 SER A CA 1
ATOM 1112 C C . SER A 1 142 ? 12.174 7.096 -8.697 1.00 87.25 142 SER A C 1
ATOM 1114 O O . SER A 1 142 ? 12.294 5.964 -8.232 1.00 87.25 142 SER A O 1
ATOM 1116 N N . LYS A 1 143 ? 10.993 7.574 -9.105 1.00 92.19 143 LYS A N 1
ATOM 1117 C CA . LYS A 1 143 ? 9.759 6.789 -9.034 1.00 92.19 143 LYS A CA 1
ATOM 1118 C C . LYS A 1 143 ? 9.844 5.521 -9.898 1.00 92.19 143 LYS A C 1
ATOM 1120 O O . LYS A 1 143 ? 10.270 5.609 -11.050 1.00 92.19 143 LYS A O 1
ATOM 1125 N N . PRO A 1 144 ? 9.387 4.367 -9.382 1.00 94.25 144 PRO A N 1
ATOM 1126 C CA . PRO A 1 144 ? 9.345 3.137 -10.155 1.00 94.25 144 PRO A CA 1
ATOM 1127 C C . PRO A 1 144 ? 8.335 3.232 -11.303 1.00 94.25 144 PRO A C 1
ATOM 1129 O O . PRO A 1 144 ? 7.399 4.048 -11.291 1.00 94.25 144 PRO A O 1
ATOM 1132 N N . LYS A 1 145 ? 8.533 2.359 -12.289 1.00 93.62 145 LYS A N 1
ATOM 1133 C CA . LYS A 1 145 ? 7.625 2.143 -13.407 1.00 93.62 145 LYS A CA 1
ATOM 1134 C C . LYS A 1 145 ? 6.554 1.131 -13.008 1.00 93.62 145 LYS A C 1
ATOM 1136 O O . LYS A 1 145 ? 6.876 0.001 -12.635 1.00 93.62 145 LYS A O 1
ATOM 1141 N N . CYS A 1 146 ? 5.297 1.539 -13.112 1.00 94.12 146 CYS A N 1
ATOM 1142 C CA . CYS A 1 146 ? 4.146 0.734 -12.718 1.00 94.12 146 CYS A CA 1
ATOM 1143 C C . CYS A 1 146 ? 3.284 0.370 -13.924 1.00 94.12 146 CYS A C 1
A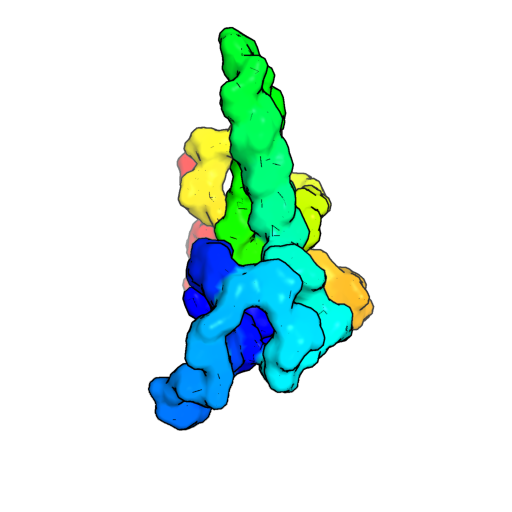TOM 1145 O O . CYS A 1 146 ? 3.231 1.119 -14.900 1.00 94.12 146 CYS A O 1
ATOM 1147 N N . CYS A 1 147 ? 2.594 -0.757 -13.823 1.00 92.38 147 CYS A N 1
ATOM 1148 C CA . CYS A 1 147 ? 1.491 -1.133 -14.694 1.00 92.38 147 CYS A CA 1
ATOM 1149 C C . CYS A 1 147 ? 0.190 -0.438 -14.270 1.00 92.38 147 CYS A C 1
ATOM 1151 O O . CYS A 1 147 ? 0.082 0.061 -13.148 1.00 92.38 147 CYS A O 1
ATOM 1153 N N . SER A 1 148 ? -0.809 -0.415 -15.155 1.00 90.81 148 SER A N 1
ATOM 1154 C CA . SER A 1 148 ? -2.128 0.179 -14.881 1.00 90.81 148 SER A CA 1
ATOM 1155 C C . SER A 1 148 ? -2.905 -0.552 -13.779 1.00 90.81 148 SER A C 1
ATOM 1157 O O . SER A 1 148 ? -3.664 0.076 -13.049 1.00 90.81 148 SER A O 1
ATOM 1159 N N . ASP A 1 149 ? -2.659 -1.853 -13.599 1.00 91.12 149 ASP A N 1
ATOM 1160 C CA . ASP A 1 149 ? -3.149 -2.676 -12.478 1.00 91.12 149 ASP A CA 1
ATOM 1161 C C . ASP A 1 149 ? -2.383 -2.419 -11.156 1.00 91.12 149 ASP A C 1
ATOM 1163 O O . ASP A 1 149 ? -2.606 -3.067 -10.130 1.00 91.12 149 ASP A O 1
ATOM 1167 N N . GLY A 1 150 ? -1.455 -1.462 -11.150 1.00 93.88 150 GLY A N 1
ATOM 1168 C CA . GLY A 1 150 ? -0.687 -1.079 -9.975 1.00 93.88 150 GLY A CA 1
ATOM 1169 C C . GLY A 1 150 ? 0.444 -2.040 -9.596 1.00 93.88 150 GLY A C 1
ATOM 1170 O O . GLY A 1 150 ? 1.092 -1.813 -8.568 1.00 93.88 150 GLY A O 1
ATOM 1171 N N . GLN A 1 151 ? 0.723 -3.058 -10.415 1.00 93.75 151 GLN A N 1
ATOM 1172 C CA . GLN A 1 151 ? 1.903 -3.907 -10.266 1.00 93.75 151 GLN A CA 1
ATOM 1173 C C . GLN A 1 151 ? 3.183 -3.168 -10.682 1.00 93.75 151 GLN A C 1
ATOM 1175 O O . GLN A 1 151 ? 3.151 -2.142 -11.372 1.00 93.75 151 GLN A O 1
ATOM 1180 N N . TYR A 1 152 ? 4.335 -3.681 -10.255 1.00 94.31 152 TYR A N 1
ATOM 1181 C CA . TYR A 1 152 ? 5.627 -3.217 -10.755 1.00 94.31 152 TYR A CA 1
ATOM 1182 C C . TYR A 1 152 ? 5.906 -3.828 -12.125 1.00 94.31 152 TYR A C 1
ATOM 1184 O O . TYR A 1 152 ? 5.683 -5.018 -12.325 1.00 94.31 152 TYR A O 1
ATOM 1192 N N . TYR A 1 153 ? 6.504 -3.050 -13.031 1.00 93.81 153 TYR A N 1
ATOM 1193 C CA . TYR A 1 153 ? 7.209 -3.674 -14.151 1.00 93.81 153 TYR A CA 1
ATOM 1194 C C . TYR A 1 153 ? 8.291 -4.623 -13.589 1.00 93.81 153 TYR A C 1
ATOM 1196 O O . TYR A 1 153 ? 9.031 -4.201 -12.693 1.00 93.81 153 TYR A O 1
ATOM 1204 N N . PRO A 1 154 ? 8.435 -5.861 -14.107 1.00 93.88 154 PRO A N 1
ATOM 1205 C CA . PRO A 1 154 ? 9.399 -6.845 -13.608 1.00 93.88 154 PRO A CA 1
ATOM 1206 C C . PRO A 1 154 ? 10.846 -6.364 -13.655 1.00 93.88 154 PRO A C 1
ATOM 1208 O O . PRO A 1 154 ? 11.688 -6.829 -12.892 1.00 93.88 154 PRO A O 1
ATOM 1211 N N . TRP A 1 155 ? 11.140 -5.436 -14.559 1.00 93.56 155 TRP A N 1
ATOM 1212 C CA . TRP A 1 155 ? 12.371 -4.669 -14.586 1.00 93.56 155 TRP A CA 1
ATOM 1213 C C . TRP A 1 155 ? 12.105 -3.241 -14.109 1.00 93.56 155 TRP A C 1
ATOM 1215 O O . TRP A 1 155 ? 11.055 -2.657 -14.367 1.00 93.56 155 TRP A O 1
ATOM 1225 N N . GLN A 1 156 ? 13.090 -2.646 -13.452 1.00 94.88 156 GLN A N 1
ATOM 1226 C CA . GLN A 1 156 ? 13.079 -1.258 -13.010 1.00 94.88 156 GLN A CA 1
ATOM 1227 C C . GLN A 1 156 ? 14.391 -0.586 -13.392 1.00 94.88 156 GLN A C 1
ATOM 1229 O O . GLN A 1 156 ? 15.408 -1.244 -13.616 1.00 94.88 156 GLN A O 1
ATOM 1234 N N . THR A 1 157 ? 14.363 0.740 -13.461 1.00 93.19 157 THR A N 1
ATOM 1235 C CA . THR A 1 157 ? 15.529 1.558 -13.793 1.00 93.19 157 THR A CA 1
ATOM 1236 C C . THR A 1 157 ? 15.722 2.644 -12.751 1.00 93.19 157 THR A C 1
ATOM 1238 O O . THR A 1 157 ? 14.762 3.313 -12.370 1.00 93.19 157 THR A O 1
ATOM 1241 N N . ARG A 1 158 ? 16.970 2.871 -12.338 1.00 91.69 158 ARG A N 1
ATOM 1242 C CA . ARG A 1 158 ? 17.354 3.983 -11.464 1.00 91.69 158 ARG A CA 1
ATOM 1243 C C . ARG A 1 158 ? 18.656 4.599 -11.965 1.00 91.69 158 ARG A C 1
ATOM 1245 O O . ARG A 1 158 ? 19.723 4.001 -11.841 1.00 91.69 158 ARG A O 1
ATOM 1252 N N . GLY A 1 159 ? 18.569 5.803 -12.529 1.00 89.62 159 GLY A N 1
ATOM 1253 C CA . GLY A 1 159 ? 19.710 6.437 -13.195 1.00 89.62 159 GLY A CA 1
ATOM 1254 C C . GLY A 1 159 ? 20.214 5.573 -14.365 1.00 89.62 159 GLY A C 1
ATOM 1255 O O . GLY A 1 159 ? 19.395 5.146 -15.176 1.00 89.62 159 GLY A O 1
ATOM 1256 N N . PRO A 1 160 ? 21.524 5.275 -14.463 1.00 92.88 160 PRO A N 1
ATOM 1257 C CA . PRO A 1 160 ? 22.086 4.468 -15.551 1.00 92.88 160 PRO A CA 1
ATOM 1258 C C . PRO A 1 160 ? 21.943 2.950 -15.336 1.00 92.88 160 PRO A C 1
ATOM 1260 O O . PRO A 1 160 ? 22.506 2.169 -16.106 1.00 92.88 160 PRO A O 1
ATOM 1263 N N . HIS A 1 161 ? 21.239 2.522 -14.287 1.00 94.44 161 HIS A N 1
ATOM 1264 C CA . HIS A 1 161 ? 21.154 1.128 -13.864 1.00 94.44 161 HIS A CA 1
ATOM 1265 C C . HIS A 1 161 ? 19.763 0.537 -14.086 1.00 94.44 161 HIS A C 1
ATOM 1267 O O . HIS A 1 161 ? 18.757 1.207 -13.850 1.00 94.44 161 HIS A O 1
ATOM 1273 N N . SER A 1 162 ? 19.719 -0.735 -14.472 1.00 95.56 162 SER A N 1
ATOM 1274 C CA . SER A 1 162 ? 18.518 -1.554 -14.634 1.00 95.56 162 SER A CA 1
ATOM 1275 C C . SER A 1 162 ? 18.611 -2.818 -13.769 1.00 95.56 162 SER A C 1
ATOM 1277 O O . SER A 1 162 ? 19.698 -3.357 -13.556 1.00 95.56 162 SER A O 1
ATOM 1279 N N . TYR A 1 163 ? 17.493 -3.280 -13.210 1.00 95.56 163 TYR A N 1
ATOM 1280 C CA . TYR A 1 163 ? 17.452 -4.447 -12.317 1.00 95.56 163 TYR A CA 1
ATOM 1281 C C . TYR A 1 163 ? 16.067 -5.098 -12.297 1.00 95.56 163 TYR A C 1
ATOM 1283 O O . TYR A 1 163 ? 15.078 -4.471 -12.668 1.00 95.56 163 TYR A O 1
ATOM 1291 N N . CYS A 1 164 ? 15.994 -6.354 -11.854 1.00 95.62 164 CYS A N 1
ATOM 1292 C CA . CYS A 1 164 ? 14.730 -7.070 -11.700 1.00 95.62 164 CYS A CA 1
ATOM 1293 C C . CYS A 1 164 ? 14.104 -6.830 -10.329 1.00 95.62 164 CYS A C 1
ATOM 1295 O O . CYS A 1 164 ? 14.833 -6.726 -9.341 1.00 95.62 164 CYS A O 1
ATOM 1297 N N . VAL A 1 165 ? 12.773 -6.789 -10.266 1.00 95.19 165 VAL A N 1
ATOM 1298 C CA . VAL A 1 165 ? 12.008 -6.675 -9.021 1.00 95.19 165 VAL A CA 1
ATOM 1299 C C . VAL A 1 165 ? 10.915 -7.731 -8.912 1.00 95.19 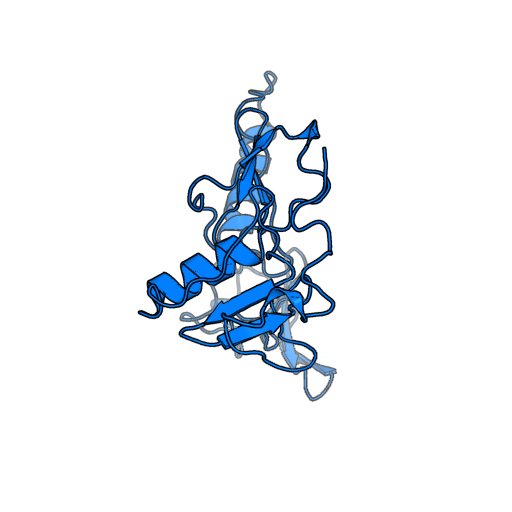165 VAL A C 1
ATOM 1301 O O . VAL A 1 165 ? 10.374 -8.181 -9.922 1.00 95.19 165 VAL A O 1
ATOM 1304 N N . ASP A 1 166 ? 10.619 -8.138 -7.680 1.00 92.88 166 ASP A N 1
ATOM 1305 C CA . ASP A 1 166 ? 9.451 -8.958 -7.351 1.00 92.88 166 ASP A CA 1
ATOM 1306 C C . ASP A 1 166 ? 8.150 -8.123 -7.313 1.00 92.88 166 ASP A C 1
ATOM 1308 O O . ASP A 1 166 ? 8.160 -6.906 -7.519 1.00 92.88 166 ASP A O 1
ATOM 1312 N N . ASP A 1 167 ? 7.026 -8.768 -6.993 1.00 90.06 167 ASP A N 1
ATOM 1313 C CA . ASP A 1 167 ? 5.694 -8.142 -6.942 1.00 90.06 167 ASP A CA 1
ATOM 1314 C C . ASP A 1 167 ? 5.553 -7.054 -5.857 1.00 90.06 167 ASP A C 1
ATOM 1316 O O . ASP A 1 167 ? 4.607 -6.258 -5.867 1.00 90.06 167 ASP A O 1
ATOM 1320 N N . ASN A 1 168 ? 6.491 -6.995 -4.908 1.00 91.50 168 ASN A N 1
ATOM 1321 C CA . ASN A 1 168 ? 6.560 -5.972 -3.863 1.00 91.50 168 ASN A CA 1
ATOM 1322 C C . ASN A 1 168 ? 7.534 -4.836 -4.222 1.00 91.50 168 ASN A C 1
ATOM 1324 O O . ASN A 1 168 ? 7.632 -3.847 -3.486 1.00 91.50 168 ASN A O 1
ATOM 1328 N N . GLY A 1 169 ? 8.227 -4.947 -5.358 1.00 92.88 169 GLY A N 1
ATOM 1329 C CA . GLY A 1 169 ? 9.232 -3.996 -5.816 1.00 92.88 169 GLY A CA 1
ATOM 1330 C C . GLY A 1 169 ? 10.621 -4.240 -5.224 1.00 92.88 169 GLY A C 1
ATOM 1331 O O . GLY A 1 169 ? 11.488 -3.371 -5.350 1.00 92.88 169 GLY A O 1
ATOM 1332 N N . ASN A 1 170 ? 10.857 -5.382 -4.569 1.00 94.44 170 ASN A N 1
ATOM 1333 C CA . ASN A 1 170 ? 12.173 -5.711 -4.033 1.00 94.44 170 ASN A CA 1
ATOM 1334 C C . ASN A 1 170 ? 13.086 -6.175 -5.157 1.00 94.44 170 ASN A C 1
ATOM 1336 O O . ASN A 1 170 ? 12.734 -7.065 -5.932 1.00 94.44 170 ASN A O 1
ATOM 1340 N N . GLN A 1 171 ? 14.285 -5.600 -5.213 1.00 94.50 171 GLN A N 1
ATOM 1341 C CA . GLN A 1 171 ? 15.283 -6.011 -6.184 1.00 94.50 171 GLN A CA 1
ATOM 1342 C C . GLN A 1 171 ? 15.737 -7.453 -5.927 1.00 94.50 171 GLN A C 1
ATOM 1344 O O . GLN A 1 171 ? 16.089 -7.810 -4.804 1.00 94.50 171 GLN A O 1
ATOM 1349 N N . TYR A 1 172 ? 15.831 -8.244 -6.995 1.00 94.69 172 TYR A N 1
ATOM 1350 C CA . TYR A 1 172 ? 16.497 -9.541 -6.974 1.00 94.69 172 TYR A CA 1
ATOM 1351 C C . TYR A 1 172 ? 17.475 -9.683 -8.145 1.00 94.69 172 TYR A C 1
ATOM 1353 O O . TYR A 1 172 ? 17.318 -9.077 -9.206 1.00 94.69 172 TYR A O 1
ATOM 1361 N N . GLY A 1 173 ? 18.499 -10.518 -7.960 1.00 90.44 173 GLY A N 1
ATOM 1362 C CA . GLY A 1 173 ? 19.521 -10.750 -8.977 1.00 90.44 173 GLY A CA 1
ATOM 1363 C C . GLY A 1 173 ? 20.487 -9.575 -9.154 1.00 90.44 173 GLY A C 1
ATOM 1364 O O . GLY A 1 173 ? 20.672 -8.745 -8.263 1.00 90.44 173 GLY A O 1
ATOM 1365 N N . LYS A 1 174 ? 21.164 -9.549 -10.305 1.00 90.50 174 LYS A N 1
ATOM 1366 C CA . LYS A 1 174 ? 22.202 -8.558 -10.604 1.00 90.50 174 LYS A CA 1
ATOM 1367 C C . LYS A 1 174 ? 21.611 -7.301 -11.240 1.00 90.50 174 LYS A C 1
ATOM 1369 O O . LYS A 1 174 ? 20.591 -7.352 -11.920 1.00 90.50 174 LYS A O 1
ATOM 1374 N N . THR A 1 175 ? 22.312 -6.193 -11.042 1.00 93.75 175 THR A N 1
ATOM 1375 C CA . THR A 1 175 ? 22.079 -4.932 -11.748 1.00 93.75 175 THR A CA 1
ATOM 1376 C C . THR A 1 175 ? 22.856 -4.933 -13.066 1.00 93.75 175 THR A C 1
ATOM 1378 O O . THR A 1 175 ? 24.014 -5.352 -13.092 1.00 93.75 175 THR A O 1
ATOM 1381 N N . ALA A 1 176 ? 22.246 -4.432 -14.136 1.00 92.81 176 ALA A N 1
ATOM 1382 C CA . ALA A 1 176 ? 22.884 -4.159 -15.420 1.00 92.81 176 ALA A CA 1
ATOM 1383 C C . ALA A 1 176 ? 22.935 -2.641 -15.684 1.00 92.81 176 ALA A C 1
ATOM 1385 O O . ALA A 1 176 ? 22.297 -1.843 -14.991 1.00 92.81 176 ALA A O 1
ATOM 1386 N N . THR A 1 177 ? 23.725 -2.210 -16.667 1.00 94.81 177 THR A N 1
ATOM 1387 C CA . THR A 1 177 ? 23.589 -0.861 -17.232 1.00 94.81 177 THR A CA 1
ATOM 1388 C C . THR A 1 177 ? 22.341 -0.792 -18.104 1.00 94.81 177 THR A C 1
ATOM 1390 O O . THR A 1 177 ? 21.923 -1.796 -18.678 1.00 94.81 177 THR A O 1
ATOM 1393 N N . ILE A 1 178 ? 21.756 0.398 -18.256 1.00 89.56 178 ILE A N 1
ATOM 1394 C CA . ILE A 1 178 ? 20.542 0.581 -19.068 1.00 89.56 178 ILE A CA 1
ATOM 1395 C C . ILE A 1 178 ? 20.720 0.122 -20.528 1.00 89.56 178 ILE A C 1
ATOM 1397 O O . ILE A 1 178 ? 19.764 -0.330 -21.145 1.00 89.56 178 ILE A O 1
ATOM 1401 N N . THR A 1 179 ? 21.949 0.159 -21.055 1.00 92.38 179 THR A N 1
ATOM 1402 C CA . THR A 1 179 ? 22.303 -0.356 -22.390 1.00 92.38 179 THR A CA 1
ATOM 1403 C C . THR A 1 179 ? 22.180 -1.874 -22.518 1.00 92.38 179 THR A C 1
ATOM 1405 O O . THR A 1 179 ? 21.970 -2.365 -23.617 1.00 92.38 179 THR A O 1
ATOM 1408 N N . ASN A 1 180 ? 22.306 -2.605 -21.408 1.00 92.88 180 ASN A N 1
ATOM 1409 C CA . ASN A 1 180 ? 22.325 -4.071 -21.349 1.00 92.88 180 ASN A CA 1
ATOM 1410 C C . ASN A 1 180 ? 21.082 -4.594 -20.615 1.00 92.88 180 ASN A C 1
ATOM 1412 O O . ASN A 1 180 ? 21.088 -5.637 -19.968 1.00 92.88 180 ASN A O 1
ATOM 1416 N N . MET A 1 181 ? 20.011 -3.807 -20.632 1.00 89.81 181 MET A N 1
ATOM 1417 C CA . MET A 1 181 ? 18.786 -4.105 -19.907 1.00 89.81 181 MET A CA 1
ATOM 1418 C C . MET A 1 181 ? 18.067 -5.351 -20.443 1.00 89.81 181 MET A C 1
ATOM 1420 O O . MET A 1 181 ? 17.404 -6.040 -19.671 1.00 89.81 181 MET A O 1
ATOM 1424 N N . GLU A 1 182 ? 18.225 -5.650 -21.732 1.00 90.12 182 GLU A N 1
ATOM 1425 C CA . GLU A 1 182 ? 17.645 -6.828 -22.392 1.00 90.12 182 GLU A CA 1
ATOM 1426 C C . GLU A 1 182 ? 18.247 -8.148 -21.887 1.00 90.12 182 GLU A C 1
ATOM 1428 O O . GLU A 1 182 ? 17.584 -9.182 -21.927 1.00 90.12 182 GLU A O 1
ATOM 1433 N N . ASP A 1 183 ? 19.458 -8.099 -21.321 1.00 90.25 183 ASP A N 1
ATOM 1434 C CA . ASP A 1 183 ? 20.137 -9.261 -20.739 1.00 90.25 183 ASP A CA 1
ATOM 1435 C C . ASP A 1 183 ? 19.544 -9.669 -19.378 1.00 90.25 183 ASP A C 1
ATOM 1437 O O . ASP A 1 183 ? 19.884 -10.720 -18.823 1.00 90.25 183 ASP A O 1
ATOM 1441 N N . LEU A 1 184 ? 18.676 -8.835 -18.791 1.00 91.56 184 LEU A N 1
ATOM 1442 C CA . LEU A 1 184 ? 18.046 -9.150 -17.516 1.00 91.56 184 LEU A CA 1
ATOM 1443 C C . LEU A 1 184 ? 17.042 -10.302 -17.682 1.00 91.56 184 LEU A C 1
ATOM 1445 O O . LEU A 1 184 ? 16.171 -10.253 -18.549 1.00 91.56 184 LEU A O 1
ATOM 1449 N N . PRO A 1 185 ? 17.035 -11.292 -16.771 1.00 92.38 185 PRO A N 1
ATOM 1450 C CA . PRO A 1 185 ? 16.139 -12.449 -16.866 1.00 92.38 185 PRO A CA 1
ATOM 1451 C C . PRO A 1 185 ? 14.652 -12.086 -16.730 1.00 92.38 185 PRO A C 1
ATOM 1453 O O . PRO A 1 185 ? 13.779 -12.887 -17.049 1.00 92.38 185 PRO A O 1
ATOM 1456 N N . CYS A 1 186 ? 14.345 -10.897 -16.210 1.00 92.00 186 CYS A N 1
ATOM 1457 C CA . CYS A 1 186 ? 12.990 -10.366 -16.106 1.00 92.00 186 CYS A CA 1
ATOM 1458 C C . CYS A 1 186 ? 12.569 -9.518 -17.312 1.00 92.00 186 CYS A C 1
ATOM 1460 O O . CYS A 1 186 ? 11.407 -9.126 -17.367 1.00 92.00 186 CYS A O 1
ATOM 1462 N N . TYR A 1 187 ? 13.468 -9.210 -18.255 1.00 88.88 187 TYR A N 1
ATOM 1463 C CA . TYR A 1 187 ? 13.158 -8.314 -19.371 1.00 88.88 187 TYR A CA 1
ATOM 1464 C C . TYR A 1 187 ? 12.053 -8.875 -20.272 1.00 88.88 187 TYR A C 1
ATOM 1466 O O . TYR A 1 187 ? 11.154 -8.150 -20.686 1.00 88.88 187 TYR A O 1
ATOM 1474 N N . THR A 1 188 ? 12.086 -10.186 -20.512 1.00 85.88 188 THR A N 1
ATOM 1475 C CA . THR A 1 188 ? 11.115 -10.910 -21.341 1.00 85.88 188 THR A CA 1
ATOM 1476 C C . THR A 1 188 ? 9.843 -11.307 -20.595 1.00 85.88 188 THR A C 1
ATOM 1478 O O . THR A 1 188 ? 8.914 -11.826 -21.215 1.00 85.88 188 THR A O 1
ATOM 1481 N N . LYS A 1 189 ? 9.769 -11.087 -19.273 1.00 84.69 189 LYS A N 1
ATOM 1482 C CA . LYS A 1 189 ? 8.545 -11.363 -18.516 1.00 84.69 189 LYS A CA 1
ATOM 1483 C C . LYS A 1 189 ? 7.465 -10.384 -18.950 1.00 84.69 189 LYS A C 1
ATOM 1485 O O . LYS A 1 189 ? 7.715 -9.182 -19.019 1.00 84.69 189 LYS A O 1
ATOM 1490 N N . THR A 1 190 ? 6.261 -10.899 -19.193 1.00 75.06 190 THR A N 1
ATOM 1491 C CA . THR A 1 190 ? 5.095 -10.071 -19.497 1.00 75.06 190 THR A CA 1
ATOM 1492 C C . THR A 1 190 ? 4.906 -9.072 -18.357 1.00 75.06 190 THR A C 1
ATOM 1494 O O . THR A 1 190 ? 4.694 -9.494 -17.220 1.00 75.06 190 THR A O 1
ATOM 1497 N N . PRO A 1 191 ? 5.061 -7.766 -18.621 1.00 65.69 191 PRO A N 1
ATOM 1498 C CA . PRO A 1 191 ? 5.277 -6.819 -17.543 1.00 65.69 191 PRO A CA 1
ATOM 1499 C C . PRO A 1 191 ? 4.012 -6.494 -16.764 1.00 65.69 191 PRO A C 1
ATOM 1501 O O . PRO A 1 191 ? 4.096 -6.178 -15.587 1.00 65.69 191 PRO A O 1
ATOM 1504 N N . CYS A 1 192 ? 2.869 -6.581 -17.433 1.00 76.69 192 CYS A N 1
ATOM 1505 C CA . CYS A 1 192 ? 1.551 -6.342 -16.880 1.00 76.69 192 CYS A CA 1
ATOM 1506 C C . CYS A 1 192 ? 0.695 -7.536 -17.286 1.00 76.69 192 CYS A C 1
ATOM 1508 O O . CYS A 1 192 ? 0.849 -8.012 -18.417 1.00 76.69 192 CYS A O 1
ATOM 1510 N N . SER A 1 193 ? -0.156 -8.027 -16.382 1.00 62.69 193 SER A N 1
ATOM 1511 C CA . SER A 1 193 ? -1.062 -9.148 -16.661 1.00 62.69 193 SER A CA 1
ATOM 1512 C C . SER A 1 193 ? -1.715 -8.935 -18.031 1.00 62.69 193 SER A C 1
ATOM 1514 O O . SER A 1 193 ? -2.400 -7.935 -18.243 1.00 62.69 193 SER A O 1
ATOM 1516 N N . ALA A 1 194 ? -1.407 -9.805 -18.998 1.00 51.06 194 ALA A N 1
ATOM 1517 C CA . ALA A 1 194 ? -1.985 -9.697 -20.331 1.00 51.06 194 ALA A CA 1
ATOM 1518 C C . ALA A 1 194 ? -3.497 -9.929 -20.230 1.00 51.06 194 ALA A C 1
ATOM 1520 O O . ALA A 1 194 ? -3.930 -10.814 -19.491 1.00 51.06 194 ALA A O 1
ATOM 1521 N N . LYS A 1 195 ? -4.248 -9.090 -20.947 1.00 42.94 195 LYS A N 1
ATOM 1522 C CA . LYS A 1 195 ? -5.704 -9.164 -21.104 1.00 42.94 195 LYS A CA 1
ATOM 1523 C C . LYS A 1 195 ? -6.179 -10.546 -21.535 1.00 42.94 195 LYS A C 1
ATOM 1525 O O . LYS A 1 195 ? -5.493 -11.147 -22.393 1.00 42.94 195 LYS A O 1
#